Protein AF-A0A803LX15-F1 (afdb_monomer)

Mean predicted aligned error: 13.12 Å

Radius of gyration: 23.56 Å; Cα contacts (8 Å, |Δi|>4): 441; chains: 1; bounding box: 73×45×58 Å

Foldseek 3Di:
DDDPVLVVVLLVCLLVLPQVVLQVSCVVPVVPQALCVLLSSLQSVSVNNNQCQLVPVHPPHDADPPLADGSLLSCLQRPLALVSNVSNVVVPCLVQQAPFRQDDDPDRGDRSLLNLLVSCVPCQLVQCVLDDQVPAPLQLLLSCLFPSNLRSLSSSLVSLVSYPQLLVSLVVCLLLLVVSSNLSSCLRPVPSNQAADPVRDGVLRVLVVVQVPDDPDDAPNNSSSVSVNLSNLQSVQQNVVSSVSSVPPPDGDPSQVSSVSSVVSSVVSCSQPPVAFDDDDDPDADWTWGFDDDDPWTWTWTWDQDPVVRYTGTDTDTDDPPDDDDDDDDDDDDDDDPPVVVVVSSVVSCVVVVNDDD

pLDDT: mean 73.45, std 23.23, range [23.58, 98.0]

Secondary structure (DSSP, 8-state):
---HHHHHHHHHHHHHT-HHHHHHHHHH-GGG--THHHHHHHHHT-HHHHHHHHHTSS-PPPPPPTTBPPHHHHHHHH---HHHHHHHHHTTGGGGTTPPP-BSSSSTT--HHHHHHHGGGSTTSTTGGG--TTS-HHHHHHHHTSHHHHHHHHHHHHHHTT-S-HHHHHHHHHHTT-HHHHHHHHHHSHHHHHS--TTS--HHHHHHHHHHT--SS--THHHHHHHHHHHHHHHHHHHHHHHHHHHT--S---HHHHHHHHHHHHHHTT-S-GGG------TT---EEEEEEETTEEEEEEEEEETTTTEEEEEEEEE----S-------------HHHHHHHHHHHHHHHTT----

Solvent-accessible surface area (backbone atoms only — not comparable to full-atom values): 20590 Å² total; per-residue (Å²): 130,80,55,69,67,60,49,53,51,52,52,54,34,34,71,66,37,38,40,67,65,46,40,54,55,40,71,77,37,60,92,71,52,43,65,63,50,56,45,51,23,28,69,54,65,9,60,52,41,38,42,36,53,67,71,54,74,37,82,76,47,61,81,66,61,91,55,43,56,50,70,64,36,44,31,20,36,64,40,34,41,40,68,57,52,50,50,38,39,79,72,56,47,48,75,50,29,66,45,59,27,68,50,92,55,100,57,70,68,37,24,26,39,52,24,21,39,55,36,60,75,36,82,88,40,58,62,55,68,62,57,54,96,90,53,61,66,66,59,50,52,40,54,58,59,32,57,88,37,41,50,39,48,51,24,28,29,58,36,48,80,50,34,74,63,44,22,58,52,40,48,51,27,57,76,69,67,35,58,71,39,36,52,51,42,42,47,48,38,39,69,55,33,59,32,58,42,99,85,68,47,29,61,70,54,53,49,49,54,56,58,72,66,55,67,92,71,91,54,77,68,56,57,56,56,51,50,49,50,53,48,54,53,37,43,72,56,28,27,69,62,54,29,50,54,56,69,69,56,86,64,85,61,60,67,67,56,39,46,53,53,51,50,48,49,34,51,77,38,60,62,60,50,75,92,36,50,74,79,79,93,54,98,85,63,87,67,42,40,37,62,50,88,56,90,95,42,56,32,31,29,32,44,38,77,36,83,91,72,68,38,70,40,71,43,80,46,79,55,82,82,92,82,77,84,88,84,80,89,82,80,91,83,81,88,80,80,66,68,66,65,54,56,56,49,57,54,47,56,39,56,76,70,70,56,76,90,128

Organism: Chenopodium quinoa (NCBI:txid63459)

Sequence (358 aa):
MLDEEFYAELVGILKRDDKDSFVELLDENPEHVESCLMILCAKHKSKKCLTALVTGEVCEPPPPPEGCATCIHGVAYVYPDPDVINIMLMRGAIRDCNIKCKAGFPSNYGTPLFLALDSLSHPAVSHLDSWCLGDSIIKLIVLLCMWETKQRLDSARLLACHTESVNDIAWTLLQDGKLKQLAALLLVARDEAMAPTETGMTIQQHLTNEIDGLSSEVDFDNSMLMDARVLFDVFDRAGEALSSYCITMFKPIPPEKVLVDVVGLLKEADTLRPDNIIMESSSSSSHLHTFAGQNGKLVYSQLHWDPLLGRLKSREVLKFSSSVPEARSLSTVAGSSIPLRRHLAYVAFKLKRGIRYL

Structure (mmCIF, N/CA/C/O backbone):
data_AF-A0A803LX15-F1
#
_entry.id   AF-A0A803LX15-F1
#
loop_
_atom_site.group_PDB
_atom_site.id
_atom_site.type_symbol
_atom_site.label_atom_id
_atom_site.label_alt_id
_atom_site.label_comp_id
_atom_site.label_asym_id
_atom_site.label_entity_id
_atom_site.label_seq_id
_atom_site.pdbx_PDB_ins_code
_atom_site.Cartn_x
_atom_site.Cartn_y
_atom_site.Cartn_z
_atom_site.occupancy
_atom_site.B_iso_or_equiv
_atom_site.auth_seq_id
_atom_site.auth_comp_id
_atom_site.auth_asym_id
_atom_site.auth_atom_id
_atom_site.pdbx_PDB_model_num
ATOM 1 N N . MET A 1 1 ? -15.774 16.431 22.611 1.00 51.38 1 MET A N 1
ATOM 2 C CA . MET A 1 1 ? -14.467 16.357 23.303 1.00 51.38 1 MET A CA 1
ATOM 3 C C . MET A 1 1 ? -14.632 15.212 24.276 1.00 51.38 1 MET A C 1
ATOM 5 O O . MET A 1 1 ? -15.552 15.303 25.077 1.00 51.38 1 MET A O 1
ATOM 9 N N . LEU A 1 2 ? -13.898 14.114 24.092 1.00 63.59 2 LEU A N 1
ATOM 10 C CA . LEU A 1 2 ? -14.025 12.946 24.969 1.00 63.59 2 LEU A CA 1
ATOM 11 C C . LEU A 1 2 ? -13.669 13.361 26.399 1.00 63.59 2 LEU A C 1
ATOM 13 O O . LEU A 1 2 ? -12.757 14.172 26.577 1.00 63.59 2 LEU A O 1
ATOM 17 N N . ASP A 1 3 ? -14.401 12.837 27.376 1.00 80.31 3 ASP A N 1
ATOM 18 C CA . ASP A 1 3 ? -14.032 12.968 28.781 1.00 80.31 3 ASP A CA 1
ATOM 19 C C . ASP A 1 3 ? -12.609 12.412 29.000 1.00 80.31 3 ASP A C 1
ATOM 21 O O . ASP A 1 3 ? -12.217 11.425 28.368 1.00 80.31 3 ASP A O 1
ATOM 25 N N . GLU A 1 4 ? -11.794 13.085 29.820 1.00 83.81 4 GLU A N 1
ATOM 26 C CA . GLU A 1 4 ? -10.381 12.708 29.990 1.00 83.81 4 GLU A CA 1
ATOM 27 C C . GLU A 1 4 ? -10.239 11.331 30.647 1.00 83.81 4 GLU A C 1
ATOM 29 O O . GLU A 1 4 ? -9.323 10.582 30.293 1.00 83.81 4 GLU A O 1
ATOM 34 N N . GLU A 1 5 ? -11.146 10.989 31.564 1.00 86.38 5 GLU A N 1
ATOM 35 C CA . GLU A 1 5 ? -11.154 9.702 32.258 1.00 86.38 5 GLU A CA 1
ATOM 36 C C . GLU A 1 5 ? -11.521 8.574 31.288 1.00 86.38 5 GLU A C 1
ATOM 38 O O . GLU A 1 5 ? -10.731 7.639 31.112 1.00 86.38 5 GLU A O 1
ATOM 43 N N . PHE A 1 6 ? -12.617 8.740 30.538 1.00 88.25 6 PHE A N 1
ATOM 44 C CA . PHE A 1 6 ? -12.999 7.818 29.464 1.00 88.25 6 PHE A CA 1
ATOM 45 C C . PHE A 1 6 ? -11.873 7.613 28.440 1.00 88.25 6 PHE A C 1
ATOM 47 O O . PHE A 1 6 ? -11.531 6.485 28.078 1.00 88.25 6 PHE A O 1
ATOM 54 N N . TYR A 1 7 ? -11.250 8.698 27.965 1.00 88.38 7 TYR A N 1
ATOM 55 C CA . TYR A 1 7 ? -10.181 8.603 26.972 1.00 88.38 7 TYR A CA 1
ATOM 56 C C . TYR A 1 7 ? -8.955 7.854 27.512 1.00 88.38 7 TYR A C 1
ATOM 58 O O . TYR A 1 7 ? -8.342 7.065 26.785 1.00 88.38 7 TYR A O 1
ATOM 66 N N . ALA A 1 8 ? -8.581 8.077 28.774 1.00 90.56 8 ALA A N 1
ATOM 67 C CA . ALA A 1 8 ? -7.462 7.383 29.401 1.00 90.56 8 ALA A CA 1
ATOM 68 C C . ALA A 1 8 ? -7.725 5.874 29.532 1.00 90.56 8 ALA A C 1
ATOM 70 O O . ALA A 1 8 ? -6.837 5.069 29.220 1.00 90.56 8 ALA A O 1
ATOM 71 N N . GLU A 1 9 ? -8.938 5.497 29.936 1.00 93.81 9 GLU A N 1
ATOM 72 C CA . GLU A 1 9 ? -9.366 4.103 30.030 1.00 93.81 9 GLU A CA 1
ATOM 73 C C . GLU A 1 9 ? -9.387 3.426 28.656 1.00 93.81 9 GLU A C 1
ATOM 75 O O . GLU A 1 9 ? -8.719 2.403 28.461 1.00 93.81 9 GLU A O 1
ATOM 80 N N . LEU A 1 10 ? -10.037 4.058 27.674 1.00 92.50 10 LEU A N 1
ATOM 81 C CA . LEU A 1 10 ? -10.081 3.607 26.286 1.00 92.50 10 LEU A CA 1
ATOM 82 C C . LEU A 1 10 ? -8.669 3.370 25.736 1.00 92.50 10 LEU A C 1
ATOM 84 O O . LEU A 1 10 ? -8.372 2.305 25.199 1.00 92.50 10 LEU A O 1
ATOM 88 N N . VAL A 1 11 ? -7.751 4.326 25.905 1.00 92.75 11 VAL A N 1
ATOM 89 C CA . VAL A 1 11 ? -6.353 4.170 25.471 1.00 92.75 11 VAL A CA 1
ATOM 90 C C . VAL A 1 11 ? -5.668 2.999 26.184 1.00 92.75 11 VAL A C 1
ATOM 92 O O . VAL A 1 11 ? -4.844 2.307 25.578 1.00 92.75 11 VAL A O 1
ATOM 95 N N . GLY A 1 12 ? -5.981 2.762 27.459 1.00 94.50 12 GLY A N 1
ATOM 96 C CA . GLY A 1 12 ? -5.497 1.609 28.216 1.00 94.50 12 GLY A CA 1
ATOM 97 C C . GLY A 1 12 ? -5.946 0.278 27.610 1.00 94.50 12 GLY A C 1
ATOM 98 O O . GLY A 1 12 ? -5.115 -0.616 27.432 1.00 94.50 12 GLY A O 1
ATOM 99 N N . ILE A 1 13 ? -7.225 0.173 27.253 1.00 95.56 13 ILE A N 1
ATOM 100 C CA . ILE A 1 13 ? -7.828 -0.992 26.592 1.00 95.56 13 ILE A CA 1
ATOM 101 C C . ILE A 1 13 ? -7.214 -1.205 25.204 1.00 95.56 13 ILE A C 1
ATOM 103 O O . ILE A 1 13 ? -6.718 -2.293 24.904 1.00 95.56 13 ILE A O 1
ATOM 107 N N . LEU A 1 14 ? -7.138 -0.147 24.390 1.00 94.75 14 LEU A N 1
ATOM 108 C CA . LEU A 1 14 ? -6.570 -0.198 23.042 1.00 94.75 14 LEU A CA 1
ATOM 109 C C . LEU A 1 14 ? -5.107 -0.659 23.053 1.00 94.75 14 LEU A C 1
ATOM 111 O O . LEU A 1 14 ? -4.712 -1.493 22.239 1.00 94.75 14 LEU A O 1
ATOM 115 N N . LYS A 1 15 ? -4.291 -0.193 24.006 1.00 93.69 15 LYS A N 1
ATOM 116 C CA . LYS A 1 15 ? -2.896 -0.652 24.153 1.00 93.69 15 LYS A CA 1
ATOM 117 C C . LYS A 1 15 ? -2.772 -2.152 24.433 1.00 93.69 15 LYS A C 1
ATOM 119 O O . LYS A 1 15 ? -1.747 -2.733 24.086 1.00 93.69 15 LYS A O 1
ATOM 124 N N . ARG A 1 16 ? -3.770 -2.757 25.084 1.00 95.62 16 ARG A N 1
ATOM 125 C CA . ARG A 1 16 ? -3.824 -4.203 25.357 1.00 95.62 16 ARG A CA 1
ATOM 126 C C . ARG A 1 16 ? -4.508 -4.996 24.240 1.00 95.62 16 ARG A C 1
ATOM 128 O O . ARG A 1 16 ? -4.434 -6.221 24.263 1.00 95.62 16 ARG A O 1
ATOM 135 N N . ASP A 1 17 ? -5.132 -4.307 23.283 1.00 95.62 17 ASP A N 1
ATOM 136 C CA . ASP A 1 17 ? -6.021 -4.888 22.271 1.00 95.62 17 ASP A CA 1
ATOM 137 C C . ASP A 1 17 ? -7.083 -5.804 22.911 1.00 95.62 17 ASP A C 1
ATOM 139 O O . ASP A 1 17 ? -7.308 -6.942 22.490 1.00 95.62 17 ASP A O 1
ATOM 143 N N . ASP A 1 18 ? -7.668 -5.323 24.011 1.00 96.19 18 ASP A N 1
ATOM 144 C CA . ASP A 1 18 ? -8.632 -6.060 24.825 1.00 96.19 18 ASP A CA 1
ATOM 145 C C . ASP A 1 18 ? -10.052 -5.840 24.296 1.00 96.19 18 ASP A C 1
ATOM 147 O O . ASP A 1 18 ? -10.695 -4.831 24.573 1.00 96.19 18 ASP A O 1
ATOM 151 N N . LYS A 1 19 ? -10.515 -6.779 23.468 1.00 95.12 19 LYS A N 1
ATOM 152 C CA . LYS A 1 19 ? -11.803 -6.690 22.776 1.00 95.12 19 LYS A CA 1
ATOM 153 C C . LYS A 1 19 ? -12.986 -6.645 23.740 1.00 95.12 19 LYS A C 1
ATOM 155 O O . LYS A 1 19 ? -13.924 -5.899 23.4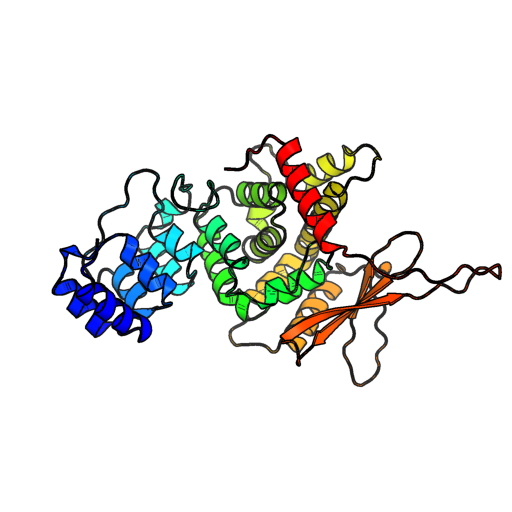95 1.00 95.12 19 LYS A O 1
ATOM 160 N N . ASP A 1 20 ? -12.959 -7.460 24.788 1.00 95.62 20 ASP A N 1
ATOM 161 C CA . ASP A 1 20 ? -14.140 -7.674 25.622 1.00 95.62 20 ASP A CA 1
ATOM 162 C C . ASP A 1 20 ? -14.394 -6.434 26.488 1.00 95.62 20 ASP A C 1
ATOM 164 O O . ASP A 1 20 ? -15.488 -5.879 26.441 1.00 95.62 20 ASP A O 1
ATOM 168 N N . SER A 1 21 ? -13.348 -5.899 27.134 1.00 95.50 21 SER A N 1
ATOM 169 C CA . SER A 1 21 ? -13.442 -4.610 27.836 1.00 95.50 21 SER A CA 1
ATOM 170 C C . SER A 1 21 ? -13.735 -3.440 26.896 1.00 95.50 21 SER A C 1
ATOM 172 O O . SER A 1 21 ? -14.365 -2.470 27.298 1.00 95.50 21 SER A O 1
ATOM 174 N N . PHE A 1 22 ? -13.270 -3.499 25.644 1.00 94.56 22 PHE A N 1
ATOM 175 C CA . PHE A 1 22 ? -13.560 -2.464 24.652 1.00 94.56 22 PHE A CA 1
ATOM 176 C C . PHE A 1 22 ? -15.046 -2.401 24.293 1.00 94.56 22 PHE A C 1
ATOM 178 O O . PHE A 1 22 ? -15.599 -1.309 24.221 1.00 94.56 22 PHE A O 1
ATOM 185 N N . VAL A 1 23 ? -15.679 -3.555 24.063 1.00 92.88 23 VAL A N 1
ATOM 186 C CA . VAL A 1 23 ? -17.118 -3.631 23.777 1.00 92.88 23 VAL A CA 1
ATOM 187 C C . VAL A 1 23 ? -17.916 -3.184 25.002 1.00 92.88 23 VAL A C 1
ATOM 189 O O . VAL A 1 23 ? -18.762 -2.310 24.868 1.00 92.88 23 VAL A O 1
ATOM 192 N N . GLU A 1 24 ? -17.580 -3.695 26.191 1.00 93.50 24 GLU A N 1
ATOM 193 C CA . GLU A 1 24 ? -18.237 -3.329 27.455 1.00 93.50 24 GLU A CA 1
ATOM 194 C C . GLU A 1 24 ? -18.197 -1.813 27.705 1.00 93.50 24 GLU A C 1
ATOM 196 O O . GLU A 1 24 ? -19.239 -1.193 27.908 1.00 93.50 24 GLU A O 1
ATOM 201 N N . LEU A 1 25 ? -17.020 -1.189 27.572 1.00 92.19 25 LEU A N 1
ATOM 202 C CA . LEU A 1 25 ? -16.859 0.253 27.771 1.00 92.19 25 LEU A CA 1
ATOM 203 C C . LEU A 1 25 ? -17.726 1.081 26.806 1.00 92.19 25 LEU A C 1
ATOM 205 O O . LEU A 1 25 ? -18.253 2.126 27.184 1.00 92.19 25 LEU A O 1
ATOM 209 N N . LEU A 1 26 ? -17.852 0.655 25.548 1.00 90.50 26 LEU A N 1
ATOM 210 C CA . LEU A 1 26 ? -18.616 1.396 24.539 1.00 90.50 26 LEU A CA 1
ATOM 211 C C . LEU A 1 26 ? -20.120 1.142 24.627 1.00 90.50 26 LEU A C 1
ATOM 213 O O . LEU A 1 26 ? -20.894 2.041 24.304 1.00 90.50 26 LEU A O 1
ATOM 217 N N . ASP A 1 27 ? -20.531 -0.037 25.090 1.00 89.19 27 ASP A N 1
ATOM 218 C CA . ASP A 1 27 ? -21.929 -0.334 25.402 1.00 89.19 27 ASP A CA 1
ATOM 219 C C . ASP A 1 27 ? -22.417 0.490 26.604 1.00 89.19 27 ASP A C 1
ATOM 221 O O . ASP A 1 27 ? -23.563 0.945 26.617 1.00 89.19 27 ASP A O 1
ATOM 225 N N . GLU A 1 28 ? -21.545 0.732 27.588 1.00 90.12 28 GLU A N 1
ATOM 226 C CA . GLU A 1 28 ? -21.825 1.613 28.728 1.00 90.12 28 GLU A CA 1
ATOM 227 C C . GLU A 1 28 ? -21.834 3.104 28.353 1.00 90.12 28 GLU A C 1
ATOM 229 O O . GLU A 1 28 ? -22.514 3.890 29.013 1.00 90.12 28 GLU A O 1
ATOM 234 N N . ASN A 1 29 ? -21.121 3.490 27.287 1.00 87.50 29 ASN A N 1
ATOM 235 C CA . ASN A 1 29 ? -20.938 4.885 26.867 1.00 87.50 29 ASN A CA 1
ATOM 236 C C . ASN A 1 29 ? -21.193 5.078 25.351 1.00 87.50 29 ASN A C 1
ATOM 238 O O . ASN A 1 29 ? -20.285 5.474 24.602 1.00 87.50 29 ASN A O 1
ATOM 242 N N . PRO A 1 30 ? -22.414 4.801 24.850 1.00 83.38 30 PRO A N 1
ATOM 243 C CA . PRO A 1 30 ? -22.718 4.803 23.415 1.00 83.38 30 PRO A CA 1
ATOM 244 C C . PRO A 1 30 ? -22.539 6.176 22.746 1.00 83.38 30 PRO A C 1
ATOM 246 O O . PRO A 1 30 ? -22.285 6.260 21.545 1.00 83.38 30 PRO A O 1
ATOM 249 N N . GLU A 1 31 ? -22.626 7.270 23.504 1.00 82.50 31 GLU A N 1
ATOM 250 C CA . GLU A 1 31 ? -22.385 8.638 23.039 1.00 82.50 31 GLU A CA 1
ATOM 251 C C . GLU A 1 31 ? -20.937 8.901 22.599 1.00 82.50 31 GLU A C 1
ATOM 253 O O . GLU A 1 31 ? -20.674 9.892 21.916 1.00 82.50 31 GLU A O 1
ATOM 258 N N . HIS A 1 32 ? -19.996 8.028 22.970 1.00 81.06 32 HIS A N 1
ATOM 259 C CA . HIS A 1 32 ? -18.583 8.139 22.611 1.00 81.06 32 HIS A CA 1
ATOM 260 C C . HIS A 1 32 ? -18.199 7.335 21.361 1.00 81.06 32 HIS A C 1
ATOM 262 O O . HIS A 1 32 ? -17.042 7.372 20.925 1.00 81.06 32 HIS A O 1
ATOM 268 N N . VAL A 1 33 ? -19.162 6.654 20.734 1.00 77.25 33 VAL A N 1
ATOM 269 C CA . VAL A 1 33 ? -18.960 5.920 19.481 1.00 77.25 33 VAL A CA 1
ATOM 270 C C . VAL A 1 33 ? -18.971 6.887 18.290 1.00 77.25 33 VAL A C 1
ATOM 272 O O . VAL A 1 33 ? -19.947 7.037 17.559 1.00 77.25 33 VAL A O 1
ATOM 275 N N . GLU A 1 34 ? -17.849 7.577 18.093 1.00 73.75 34 GLU A N 1
ATOM 276 C CA . GLU A 1 34 ? -17.642 8.517 16.986 1.00 73.75 34 GLU A CA 1
ATOM 277 C C . GLU A 1 34 ? -16.807 7.903 15.846 1.00 73.75 34 GLU A C 1
ATOM 279 O O . GLU A 1 34 ? -16.014 6.980 16.043 1.00 73.75 34 GLU A O 1
ATOM 284 N N . SER A 1 35 ? -16.883 8.488 14.642 1.00 64.19 35 SER A N 1
ATOM 285 C CA . SER A 1 35 ? -16.070 8.084 13.477 1.00 64.19 35 SER A CA 1
ATOM 286 C C . SER A 1 35 ? -14.555 8.102 13.748 1.00 64.19 35 SER A C 1
ATOM 288 O O . SER A 1 35 ? -13.784 7.369 13.126 1.00 64.19 35 SER A O 1
ATOM 290 N N . CYS A 1 36 ? -14.109 8.919 14.705 1.00 71.56 36 CYS A N 1
ATOM 291 C CA . CYS A 1 36 ? -12.714 9.028 15.131 1.00 71.56 36 CYS A CA 1
ATOM 292 C C . CYS A 1 36 ? -12.199 7.770 15.857 1.00 71.56 36 CYS A C 1
ATOM 294 O O . CYS A 1 36 ? -10.987 7.543 15.906 1.00 71.56 36 CYS A O 1
ATOM 296 N N . LEU A 1 37 ? -13.091 6.934 16.400 1.00 81.75 37 LEU A N 1
ATOM 297 C CA . LEU A 1 37 ? -12.736 5.765 17.203 1.00 81.75 37 LEU A CA 1
ATOM 298 C C . LEU A 1 37 ? -12.007 4.691 16.385 1.00 81.75 37 LEU A C 1
ATOM 300 O O . LEU A 1 37 ? -11.043 4.091 16.862 1.00 81.75 37 LEU A O 1
ATOM 304 N N . MET A 1 38 ? -12.385 4.511 15.116 1.00 80.50 38 MET A N 1
ATOM 305 C CA . MET A 1 38 ? -11.667 3.614 14.204 1.00 80.50 38 MET A CA 1
ATOM 306 C C . MET A 1 38 ? -10.229 4.078 13.958 1.00 80.50 38 MET A C 1
ATOM 308 O O . MET A 1 38 ? -9.307 3.263 13.948 1.00 80.50 38 MET A O 1
ATOM 312 N N . ILE A 1 39 ? -10.016 5.392 13.823 1.00 77.88 39 ILE A N 1
ATOM 313 C CA . ILE A 1 39 ? -8.676 5.976 13.667 1.00 77.88 39 ILE A CA 1
ATOM 314 C C . ILE A 1 39 ? -7.853 5.763 14.943 1.00 77.88 39 ILE A C 1
ATOM 316 O O . ILE A 1 39 ? -6.664 5.454 14.856 1.00 77.88 39 ILE A O 1
ATOM 320 N N . LEU A 1 40 ? -8.467 5.882 16.125 1.00 84.94 40 LEU A N 1
ATOM 321 C CA . LEU A 1 40 ? -7.804 5.593 17.400 1.00 84.94 40 LEU A CA 1
ATOM 322 C C . LEU A 1 40 ? -7.395 4.118 17.505 1.00 84.94 40 LEU A C 1
ATOM 324 O O . LEU A 1 40 ? -6.234 3.839 17.809 1.00 84.94 40 LEU A O 1
ATOM 328 N N . CYS A 1 41 ? -8.290 3.183 17.177 1.00 88.50 41 CYS A N 1
ATOM 329 C CA . CYS A 1 41 ? -7.972 1.752 17.162 1.00 88.50 41 CYS A CA 1
ATOM 330 C C . CYS A 1 41 ? -6.827 1.442 16.185 1.00 88.50 41 CYS A C 1
ATOM 332 O O . CYS A 1 41 ? -5.863 0.765 16.546 1.00 88.50 41 CYS A O 1
ATOM 334 N N . ALA A 1 42 ? -6.879 2.007 14.973 1.00 85.25 42 ALA A N 1
ATOM 335 C CA . ALA A 1 42 ? -5.818 1.888 13.976 1.00 85.25 42 ALA A CA 1
ATOM 336 C C . ALA A 1 42 ? -4.480 2.447 14.496 1.00 85.25 42 ALA A C 1
ATOM 338 O O . ALA A 1 42 ? -3.447 1.784 14.412 1.00 85.25 42 ALA A O 1
ATOM 339 N N . LYS A 1 43 ? -4.486 3.636 15.111 1.00 84.94 43 LYS A N 1
ATOM 340 C CA . LYS A 1 43 ? -3.287 4.280 15.675 1.00 84.94 43 LYS A CA 1
ATOM 341 C C . LYS A 1 43 ? -2.628 3.435 16.766 1.00 84.94 43 LYS A C 1
ATOM 343 O O . LYS A 1 43 ? -1.400 3.389 16.844 1.00 84.94 43 LYS A O 1
ATOM 348 N N . HIS A 1 44 ? -3.430 2.766 17.590 1.00 89.06 44 HIS A N 1
ATOM 349 C CA . HIS A 1 44 ? -2.953 1.860 18.634 1.00 89.06 44 HIS A CA 1
ATOM 350 C C . HIS A 1 44 ? -2.658 0.439 18.133 1.00 89.06 44 HIS A C 1
ATOM 352 O O . HIS A 1 44 ? -2.146 -0.369 18.904 1.00 89.06 44 HIS A O 1
ATOM 358 N N . LYS A 1 45 ? -2.887 0.157 16.840 1.00 88.75 45 LYS A N 1
ATOM 359 C CA . LYS A 1 45 ? -2.733 -1.169 16.218 1.00 88.75 45 LYS A CA 1
ATOM 360 C C . LYS A 1 45 ? -3.563 -2.246 16.930 1.00 88.75 45 LYS A C 1
ATOM 362 O O . LYS A 1 45 ? -3.161 -3.407 16.990 1.00 88.75 45 LYS A O 1
ATOM 367 N N . SER A 1 46 ? -4.709 -1.847 17.475 1.00 91.44 46 SER A N 1
ATOM 368 C CA . SER A 1 46 ? -5.620 -2.694 18.243 1.00 91.44 46 SER A CA 1
ATOM 369 C C . SER A 1 46 ? -6.507 -3.472 17.279 1.00 91.44 46 SER A C 1
ATOM 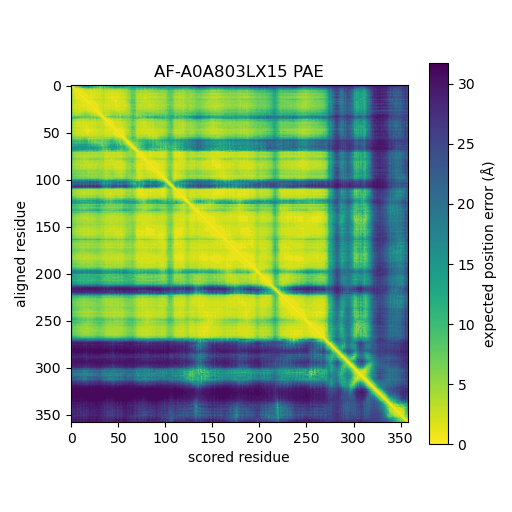371 O O . SER A 1 46 ? -7.625 -3.057 16.966 1.00 91.44 46 SER A O 1
ATOM 373 N N . LYS A 1 47 ? -5.970 -4.558 16.715 1.00 91.81 47 LYS A N 1
ATOM 374 C CA . LYS A 1 47 ? -6.634 -5.319 15.655 1.00 91.81 47 LYS A CA 1
ATOM 375 C C . LYS A 1 47 ? -7.956 -5.917 16.121 1.00 91.81 47 LYS A C 1
ATOM 377 O O . LYS A 1 47 ? -8.922 -5.860 15.363 1.00 91.81 47 LYS A O 1
ATOM 382 N N . LYS A 1 48 ? -8.028 -6.482 17.327 1.00 93.12 48 LYS A N 1
ATOM 383 C CA . LYS A 1 48 ? -9.263 -7.086 17.843 1.00 93.12 48 LYS A CA 1
ATOM 384 C C . LYS A 1 48 ? -10.329 -6.028 18.106 1.00 93.12 48 LYS A C 1
ATOM 386 O O . LYS A 1 48 ? -11.460 -6.216 17.672 1.00 93.12 48 LYS A O 1
ATOM 391 N N . CYS A 1 49 ? -9.968 -4.908 18.733 1.00 92.25 49 CYS A N 1
ATOM 392 C CA . CYS A 1 49 ? -10.903 -3.800 18.966 1.00 92.25 49 CYS A CA 1
ATOM 393 C C . CYS A 1 49 ? -11.391 -3.192 17.640 1.00 92.25 49 CYS A C 1
ATOM 395 O O . CYS A 1 49 ? -12.587 -2.990 17.442 1.00 92.25 49 CYS A O 1
ATOM 397 N N . LEU A 1 50 ? -10.479 -2.971 16.685 1.00 88.75 50 LEU A N 1
ATOM 398 C CA . LEU A 1 50 ? -10.829 -2.484 15.351 1.00 88.75 50 LEU A CA 1
ATOM 399 C C . LEU A 1 50 ? -11.739 -3.473 14.612 1.00 88.75 50 LEU A C 1
ATOM 401 O O . LEU A 1 50 ? -12.677 -3.046 13.948 1.00 88.75 50 LEU A O 1
ATOM 405 N N . THR A 1 51 ? -11.489 -4.778 14.764 1.00 89.50 51 THR A N 1
ATOM 406 C CA . THR A 1 51 ? -12.340 -5.841 14.212 1.00 89.50 51 THR A CA 1
ATOM 407 C C . THR A 1 51 ? -13.748 -5.767 14.793 1.00 89.50 51 THR A C 1
ATOM 409 O O . THR A 1 51 ? -14.692 -5.749 14.017 1.00 89.50 51 THR A O 1
ATOM 412 N N . ALA A 1 52 ? -13.890 -5.638 16.116 1.00 89.44 52 ALA A N 1
ATOM 413 C CA . ALA A 1 52 ? -15.190 -5.512 16.781 1.00 89.44 52 ALA A CA 1
ATOM 414 C C . ALA A 1 52 ? -16.001 -4.303 16.274 1.00 89.44 52 ALA A C 1
ATOM 416 O O . ALA A 1 52 ? -17.205 -4.411 16.038 1.00 89.44 52 ALA A O 1
ATOM 417 N N . LEU A 1 53 ? -15.336 -3.164 16.028 1.00 86.44 53 LEU A N 1
ATOM 418 C CA . LEU A 1 53 ? -15.987 -1.999 15.418 1.00 86.44 53 LEU A CA 1
ATOM 419 C C . LEU A 1 53 ? -16.482 -2.291 14.003 1.00 86.44 53 LEU A C 1
ATOM 421 O O . LEU A 1 53 ? -17.608 -1.941 13.661 1.00 86.44 53 LEU A O 1
ATOM 425 N N . VAL A 1 54 ? -15.648 -2.903 13.157 1.00 84.12 54 VAL A N 1
ATOM 426 C CA . VAL A 1 54 ? -16.042 -3.157 11.764 1.00 84.12 54 VAL A CA 1
ATOM 427 C C . VAL A 1 54 ? -17.056 -4.295 11.652 1.00 84.12 54 VAL A C 1
ATOM 429 O O . VAL A 1 54 ? -17.834 -4.292 10.709 1.00 84.12 54 VAL A O 1
ATOM 432 N N . THR A 1 55 ? -17.099 -5.253 12.584 1.00 85.31 55 THR A N 1
ATOM 433 C CA . THR A 1 55 ? -18.088 -6.347 12.591 1.00 85.31 55 THR A CA 1
ATOM 434 C C . THR A 1 55 ? -19.456 -5.922 13.126 1.00 85.31 55 THR A C 1
ATOM 436 O O . THR A 1 55 ? -20.431 -6.647 12.899 1.00 85.31 55 THR A O 1
ATOM 439 N N . GLY A 1 56 ? -19.554 -4.743 13.749 1.00 80.06 56 GLY A N 1
ATOM 440 C CA . GLY A 1 56 ? -20.773 -4.259 14.395 1.00 80.06 56 GLY A CA 1
ATOM 441 C C . GLY A 1 56 ? -21.053 -4.951 15.731 1.00 80.06 56 GLY A C 1
ATOM 442 O O . GLY A 1 56 ? -22.209 -5.065 16.120 1.00 80.06 56 GLY A O 1
ATOM 443 N N . GLU A 1 57 ? -20.011 -5.453 16.410 1.00 83.94 57 GLU A N 1
ATOM 444 C CA . GLU A 1 57 ? -20.107 -5.905 17.811 1.00 83.94 57 GLU A CA 1
ATOM 445 C C . GLU A 1 57 ? -20.311 -4.727 18.777 1.00 83.94 57 GLU A C 1
ATOM 447 O O . GLU A 1 57 ? -20.686 -4.939 19.921 1.00 83.94 57 GLU A O 1
ATOM 452 N N . VAL A 1 58 ? -20.091 -3.502 18.298 1.00 80.75 58 VAL A N 1
ATOM 453 C CA . VAL A 1 58 ? -20.397 -2.236 18.969 1.00 80.75 58 VAL A CA 1
ATOM 454 C C . VAL A 1 58 ? -21.380 -1.456 18.090 1.00 80.75 58 VAL A C 1
ATOM 456 O O . VAL A 1 58 ? -21.431 -1.694 16.879 1.00 80.75 58 VAL A O 1
ATOM 459 N N . CYS A 1 59 ? -22.136 -0.513 18.666 1.00 71.31 59 CYS A N 1
ATOM 460 C CA . CYS A 1 59 ? -22.975 0.422 17.906 1.00 71.31 59 CYS A CA 1
ATOM 461 C C . CYS A 1 59 ? -22.243 0.977 16.669 1.00 71.31 59 CYS A C 1
ATOM 463 O O . CYS A 1 59 ? -21.067 1.337 16.736 1.00 71.31 59 CYS A O 1
ATOM 465 N N . GLU A 1 60 ? -22.929 1.046 15.524 1.00 65.81 60 GLU A N 1
ATOM 466 C CA . GLU A 1 60 ? -22.315 1.602 14.318 1.00 65.81 60 GLU A CA 1
ATOM 467 C C . GLU A 1 60 ? -22.024 3.097 14.523 1.00 65.81 60 GLU A C 1
ATOM 469 O O . GLU A 1 60 ? -22.923 3.844 14.927 1.00 65.81 60 GLU A O 1
ATOM 474 N N . PRO A 1 61 ? -20.792 3.561 14.239 1.00 67.38 61 PRO A N 1
ATOM 475 C CA . PRO A 1 61 ? -20.494 4.980 14.299 1.00 67.38 61 PRO A CA 1
ATOM 476 C C . PRO A 1 61 ? -21.346 5.728 13.264 1.00 67.38 61 PRO A C 1
ATOM 478 O O . PRO A 1 61 ? -21.597 5.204 12.172 1.00 67.38 61 PRO A O 1
ATOM 481 N N . PRO A 1 62 ? -21.772 6.968 13.563 1.00 67.19 62 PRO A N 1
ATOM 482 C CA . PRO A 1 62 ? -22.535 7.764 12.616 1.00 67.19 62 PRO A CA 1
ATOM 483 C C . PRO A 1 62 ? -21.735 7.959 11.317 1.00 67.19 62 PRO A C 1
ATOM 485 O O . PRO A 1 62 ? -20.501 8.067 11.359 1.00 67.19 62 PRO A O 1
ATOM 488 N N . PRO A 1 63 ? -22.411 8.025 10.154 1.00 65.44 63 PRO A N 1
ATOM 489 C CA . PRO A 1 63 ? -21.729 8.243 8.889 1.00 65.44 63 PRO A CA 1
ATOM 490 C C . PRO A 1 63 ? -20.972 9.579 8.922 1.00 65.44 63 PRO A C 1
ATOM 492 O O . PRO A 1 63 ? -21.464 10.559 9.494 1.00 65.44 63 PRO A O 1
ATOM 495 N N . PRO A 1 64 ? -19.776 9.647 8.314 1.00 65.00 64 PRO A N 1
ATOM 496 C CA . PRO A 1 64 ? -19.000 10.876 8.279 1.00 65.00 64 PRO A CA 1
ATOM 497 C C . PRO A 1 64 ? -19.737 11.961 7.473 1.00 65.00 64 PRO A C 1
ATOM 499 O O . PRO A 1 64 ? -20.497 11.638 6.554 1.00 65.00 64 PRO A O 1
ATOM 502 N N . PRO A 1 65 ? -19.488 13.253 7.760 1.00 61.50 65 PRO A N 1
ATOM 503 C CA . PRO A 1 65 ? -19.989 14.344 6.932 1.00 61.50 65 PRO A CA 1
ATOM 504 C C . PRO A 1 65 ? -19.553 14.200 5.468 1.00 61.50 65 PRO A C 1
ATOM 506 O O . PRO A 1 65 ? -18.482 13.667 5.166 1.00 61.50 65 PRO A O 1
ATOM 509 N N . GLU A 1 66 ? -20.366 14.719 4.548 1.00 58.16 66 GLU A N 1
ATOM 510 C CA . GLU A 1 66 ? -20.078 14.659 3.115 1.00 58.16 66 GLU A CA 1
ATOM 511 C C . GLU A 1 66 ? -18.717 15.306 2.786 1.00 58.16 66 GLU A C 1
ATOM 513 O O . GLU A 1 66 ? -18.431 16.440 3.169 1.00 58.16 66 GLU A O 1
ATOM 518 N N . GLY A 1 67 ? -17.856 14.570 2.075 1.00 55.75 67 GLY A N 1
ATOM 519 C CA . GLY A 1 67 ? -16.509 15.016 1.694 1.00 55.75 67 GLY A CA 1
ATOM 520 C C . GLY A 1 67 ? -15.401 14.740 2.721 1.00 55.75 67 GLY A C 1
ATOM 521 O O . GLY A 1 67 ? -14.224 14.915 2.384 1.00 55.75 67 GLY A O 1
ATOM 522 N N . CYS A 1 68 ? -15.743 14.273 3.926 1.00 59.34 68 CYS A N 1
ATOM 523 C CA . CYS A 1 68 ? -14.779 13.767 4.899 1.00 59.34 68 CYS A CA 1
ATOM 524 C C . CYS A 1 68 ? -14.330 12.341 4.558 1.00 59.34 68 CYS A C 1
ATOM 526 O O . CYS A 1 68 ? -15.012 11.587 3.865 1.00 59.34 68 CYS A O 1
ATOM 528 N N . ALA A 1 69 ? -13.160 11.970 5.071 1.00 60.66 69 ALA A N 1
ATOM 529 C CA . ALA A 1 69 ? -12.640 10.619 4.960 1.00 60.66 69 ALA A CA 1
ATOM 530 C C . ALA A 1 69 ? -13.624 9.602 5.546 1.00 60.66 69 ALA A C 1
ATOM 532 O O . ALA A 1 69 ? -14.012 9.715 6.710 1.00 60.66 69 ALA A O 1
ATOM 533 N N . THR A 1 70 ? -13.987 8.586 4.762 1.00 74.88 70 THR A N 1
ATOM 534 C CA . THR A 1 70 ? -14.710 7.435 5.310 1.00 74.88 70 THR A CA 1
ATOM 535 C C . THR A 1 70 ? -13.778 6.588 6.168 1.00 74.88 70 THR A C 1
ATOM 537 O O . THR A 1 70 ? -12.551 6.706 6.097 1.00 74.88 70 THR A O 1
ATOM 540 N N . CYS A 1 71 ? -14.343 5.704 6.983 1.00 80.38 71 CYS A N 1
ATOM 541 C CA . CYS A 1 71 ? -13.562 4.860 7.877 1.00 80.38 71 CYS A CA 1
ATOM 542 C C . CYS A 1 71 ? -12.455 4.073 7.153 1.00 80.38 71 CYS A C 1
ATOM 544 O O . CYS A 1 71 ? -11.341 3.966 7.668 1.00 80.38 71 CYS A O 1
ATOM 546 N N . ILE A 1 72 ? -12.723 3.581 5.934 1.00 87.12 72 ILE A N 1
ATOM 547 C CA . ILE A 1 72 ? -11.736 2.816 5.157 1.00 87.12 72 ILE A CA 1
ATOM 548 C C . ILE A 1 72 ? -10.535 3.674 4.728 1.00 87.12 72 ILE A C 1
ATOM 550 O O . ILE A 1 72 ? -9.421 3.162 4.675 1.00 87.12 72 ILE A O 1
ATOM 554 N N . HIS A 1 73 ? -10.708 4.986 4.521 1.00 87.81 73 HIS A N 1
ATOM 555 C CA . HIS A 1 73 ? -9.597 5.906 4.247 1.00 87.81 73 HIS A CA 1
ATOM 556 C C . HIS A 1 73 ? -8.658 6.019 5.452 1.00 87.81 73 HIS A C 1
ATOM 558 O O . HIS A 1 73 ? -7.437 5.936 5.312 1.00 87.81 73 HIS A O 1
ATOM 564 N N . GLY A 1 74 ? -9.236 6.192 6.647 1.00 83.19 74 GLY A N 1
ATOM 565 C CA . GLY A 1 74 ? -8.481 6.296 7.893 1.00 83.19 74 GLY A CA 1
ATOM 566 C C . GLY A 1 74 ? -7.693 5.023 8.194 1.00 83.19 74 GLY A C 1
ATOM 567 O O . GLY A 1 74 ? -6.499 5.096 8.484 1.00 83.19 74 GLY A O 1
ATOM 568 N N . VAL A 1 75 ? -8.336 3.859 8.058 1.00 87.94 75 VAL A N 1
ATOM 569 C CA . VAL A 1 75 ? -7.679 2.557 8.245 1.00 87.94 75 VAL A CA 1
ATOM 570 C C . VAL A 1 75 ? -6.570 2.354 7.213 1.00 87.94 75 VAL A C 1
ATOM 572 O O . VAL A 1 75 ? -5.444 2.053 7.605 1.00 87.94 75 VAL A O 1
ATOM 575 N N . ALA A 1 76 ? -6.840 2.603 5.926 1.00 90.94 76 ALA A N 1
ATOM 576 C CA . ALA A 1 76 ? -5.852 2.465 4.857 1.00 90.94 76 ALA A CA 1
ATOM 577 C C . ALA A 1 76 ? -4.592 3.313 5.098 1.00 90.94 76 ALA A C 1
ATOM 579 O O . ALA A 1 76 ? -3.481 2.852 4.853 1.00 90.94 76 ALA A O 1
ATOM 580 N N . TYR A 1 77 ? -4.739 4.532 5.619 1.00 87.12 77 TYR A N 1
ATOM 581 C CA . TYR A 1 77 ? -3.595 5.398 5.899 1.00 87.12 77 TYR A CA 1
ATOM 582 C C . TYR A 1 77 ? -2.839 5.019 7.183 1.00 87.12 77 TYR A C 1
ATOM 584 O O . TYR A 1 77 ? -1.609 4.946 7.190 1.00 87.12 77 TYR A O 1
ATOM 592 N N . VAL A 1 78 ? -3.557 4.818 8.293 1.00 84.56 78 VAL A N 1
ATOM 593 C CA . VAL A 1 78 ? -2.949 4.733 9.634 1.00 84.56 78 VAL A CA 1
ATOM 594 C C . VAL A 1 78 ? -2.450 3.324 9.948 1.00 84.56 78 VAL A C 1
ATOM 596 O O . VAL A 1 78 ? -1.350 3.153 10.479 1.00 84.56 78 VAL A O 1
ATOM 599 N N . TYR A 1 79 ? -3.255 2.312 9.631 1.00 86.12 79 TYR A N 1
ATOM 600 C CA . TYR A 1 79 ? -2.957 0.913 9.917 1.00 86.12 79 TYR A CA 1
ATOM 601 C C . TYR A 1 79 ? -3.616 0.012 8.867 1.00 86.12 79 TYR A C 1
ATOM 603 O O . TYR A 1 79 ? -4.626 -0.632 9.156 1.00 86.12 79 TYR A O 1
ATOM 611 N N . PRO A 1 80 ? -3.070 -0.015 7.637 1.00 88.88 80 PRO A N 1
ATOM 612 C CA . PRO A 1 80 ? -3.567 -0.882 6.577 1.00 88.88 80 PRO A CA 1
ATOM 613 C C . PRO A 1 80 ? -3.270 -2.341 6.932 1.00 88.88 80 PRO A C 1
ATOM 615 O O . PRO A 1 80 ? -2.199 -2.870 6.626 1.00 88.88 80 PRO A O 1
ATOM 618 N N . ASP A 1 81 ? -4.213 -2.962 7.636 1.00 92.25 81 ASP A N 1
ATOM 619 C CA . ASP A 1 81 ? -4.250 -4.390 7.913 1.00 92.25 81 ASP A CA 1
ATOM 620 C C . ASP A 1 81 ? -5.171 -5.083 6.899 1.00 92.25 81 ASP A C 1
ATOM 622 O O . ASP A 1 81 ? -6.334 -4.682 6.769 1.00 92.25 81 ASP A O 1
ATOM 626 N N . PRO A 1 82 ? -4.688 -6.118 6.190 1.00 94.75 82 PRO A N 1
ATOM 627 C CA . PRO A 1 82 ? -5.444 -6.723 5.102 1.00 94.75 82 PRO A CA 1
ATOM 628 C C . PRO A 1 82 ? -6.712 -7.425 5.596 1.00 94.75 82 PRO A C 1
ATOM 630 O O . PRO A 1 82 ? -7.722 -7.388 4.898 1.00 94.75 82 PRO A O 1
ATOM 633 N N . ASP A 1 83 ? -6.712 -8.001 6.804 1.00 93.50 83 ASP A N 1
A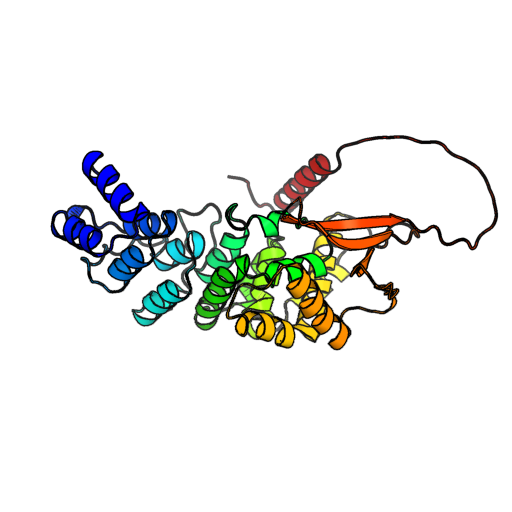TOM 634 C CA . ASP A 1 83 ? -7.898 -8.682 7.335 1.00 93.50 83 ASP A CA 1
ATOM 635 C C . ASP A 1 83 ? -8.985 -7.668 7.698 1.00 93.50 83 ASP A C 1
ATOM 637 O O . ASP A 1 83 ? -10.150 -7.853 7.349 1.00 93.50 83 ASP A O 1
ATOM 641 N N . VAL A 1 84 ? -8.603 -6.561 8.346 1.00 91.81 84 VAL A N 1
ATOM 642 C CA . VAL A 1 84 ? -9.540 -5.477 8.674 1.00 91.81 84 VAL A CA 1
ATOM 643 C C . VAL A 1 84 ? -10.116 -4.861 7.401 1.00 91.81 84 VAL A C 1
ATOM 645 O O . VAL A 1 84 ? -11.333 -4.723 7.292 1.00 91.81 84 VAL A O 1
ATOM 648 N N . ILE A 1 85 ? -9.269 -4.530 6.421 1.00 93.94 85 ILE A N 1
ATOM 649 C CA . ILE A 1 85 ? -9.718 -3.977 5.136 1.00 93.94 85 ILE A CA 1
ATOM 650 C C . ILE A 1 85 ? -10.669 -4.949 4.441 1.00 93.94 85 ILE A C 1
ATOM 652 O O . ILE A 1 85 ? -11.735 -4.531 3.997 1.00 93.94 85 ILE A O 1
ATOM 656 N N . ASN A 1 86 ? -10.341 -6.241 4.401 1.00 94.56 86 ASN A N 1
ATOM 657 C CA . ASN A 1 86 ? -11.209 -7.251 3.806 1.00 94.56 86 ASN A CA 1
ATOM 658 C C . ASN A 1 86 ? -12.587 -7.298 4.490 1.00 94.56 86 ASN A C 1
ATOM 660 O O . ASN A 1 86 ? -13.609 -7.310 3.809 1.00 94.56 86 ASN A O 1
ATOM 664 N N . ILE A 1 87 ? -12.643 -7.248 5.826 1.00 91.00 87 ILE A N 1
ATOM 665 C CA . ILE A 1 87 ? -13.918 -7.200 6.560 1.00 91.00 87 ILE A CA 1
ATOM 666 C C . ILE A 1 87 ? -14.715 -5.940 6.196 1.00 91.00 87 ILE A C 1
ATOM 668 O O . ILE A 1 87 ? -15.911 -6.037 5.924 1.00 91.00 87 ILE A O 1
ATOM 672 N N . MET A 1 88 ? -14.071 -4.770 6.138 1.00 90.38 88 MET A N 1
ATOM 673 C CA . MET A 1 88 ? -14.736 -3.519 5.751 1.00 90.38 88 MET A CA 1
ATOM 674 C C . MET A 1 88 ? -15.312 -3.599 4.332 1.00 90.38 88 MET A C 1
ATOM 676 O O . MET A 1 88 ? -16.466 -3.224 4.111 1.00 90.38 88 MET A O 1
ATOM 680 N N . LEU A 1 89 ? -14.537 -4.124 3.377 1.00 91.56 89 LEU A N 1
ATOM 681 C CA . LEU A 1 89 ? -14.969 -4.322 1.991 1.00 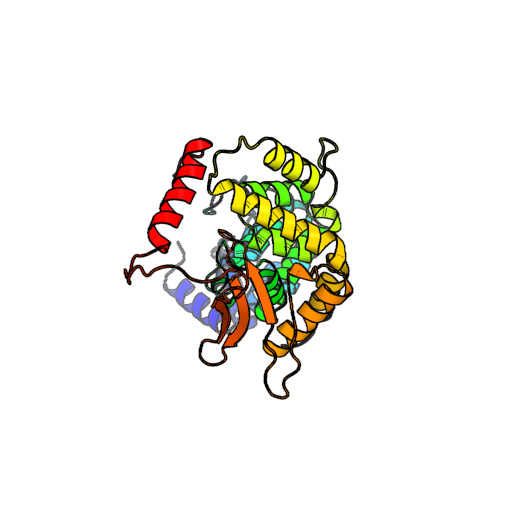91.56 89 LEU A CA 1
ATOM 682 C C . LEU A 1 89 ? -16.192 -5.244 1.920 1.00 91.56 89 LEU A C 1
ATOM 684 O O . LEU A 1 89 ? -17.208 -4.872 1.328 1.00 91.56 89 LEU A O 1
ATOM 688 N N . MET A 1 90 ? -16.140 -6.391 2.604 1.00 88.94 90 MET A N 1
ATOM 689 C CA . MET A 1 90 ? -17.245 -7.356 2.673 1.00 88.94 90 MET A CA 1
ATOM 690 C C . MET A 1 90 ? -18.524 -6.778 3.293 1.00 88.94 90 MET A C 1
ATOM 692 O O . MET A 1 90 ? -19.616 -7.277 3.025 1.00 88.94 90 MET A O 1
ATOM 696 N N . ARG A 1 91 ? -18.410 -5.711 4.089 1.00 85.81 91 ARG A N 1
ATOM 697 C CA . ARG A 1 91 ? -19.540 -5.008 4.713 1.00 85.81 91 ARG A CA 1
ATOM 698 C C . ARG A 1 91 ? -20.004 -3.763 3.959 1.00 85.81 91 ARG A C 1
ATOM 700 O O . ARG A 1 91 ? -20.819 -3.006 4.471 1.00 85.81 91 ARG A O 1
ATOM 707 N N . GLY A 1 92 ? -19.537 -3.570 2.727 1.00 85.94 92 GLY A N 1
ATOM 708 C CA . GLY A 1 92 ? -20.054 -2.541 1.824 1.00 85.94 92 GLY A CA 1
ATOM 709 C C . GLY A 1 92 ? -19.135 -1.341 1.609 1.00 85.94 92 GLY A C 1
ATOM 710 O O . GLY A 1 92 ? -19.466 -0.496 0.776 1.00 85.94 92 GLY A O 1
ATOM 711 N N . ALA A 1 93 ? -17.958 -1.297 2.248 1.00 87.81 93 ALA A N 1
ATOM 712 C CA . ALA A 1 93 ? -16.980 -0.224 2.033 1.00 87.81 93 ALA A CA 1
ATOM 713 C C . ALA A 1 93 ? -16.395 -0.200 0.607 1.00 87.81 93 ALA A C 1
ATOM 715 O O . ALA A 1 93 ? -15.719 0.757 0.243 1.00 87.81 93 ALA A O 1
ATOM 716 N N . ILE A 1 94 ? -16.692 -1.204 -0.231 1.00 89.94 94 ILE A N 1
ATOM 717 C CA . ILE A 1 94 ? -16.369 -1.210 -1.670 1.00 89.94 94 ILE A CA 1
ATOM 718 C C . ILE A 1 94 ? -16.860 0.075 -2.357 1.00 89.94 94 ILE A C 1
ATOM 720 O O . ILE A 1 94 ? -16.169 0.618 -3.213 1.00 89.94 94 ILE A O 1
ATOM 724 N N . ARG A 1 95 ? -18.027 0.606 -1.959 1.00 87.44 95 ARG A N 1
ATOM 725 C CA . ARG A 1 95 ? -18.583 1.851 -2.528 1.00 87.44 95 ARG A CA 1
ATOM 726 C C . ARG A 1 95 ? -17.716 3.079 -2.244 1.00 87.44 95 ARG A C 1
ATOM 728 O O . ARG A 1 95 ? -17.782 4.054 -2.986 1.00 87.44 95 ARG A O 1
ATOM 735 N N . ASP A 1 96 ? -16.886 3.006 -1.209 1.00 87.81 96 ASP A N 1
ATOM 736 C CA . ASP A 1 96 ? -16.023 4.098 -0.777 1.00 87.81 96 ASP A CA 1
ATOM 737 C C . ASP A 1 96 ? -14.619 4.022 -1.393 1.00 87.81 96 ASP A C 1
ATOM 739 O O . ASP A 1 96 ? -13.863 4.989 -1.301 1.00 87.81 96 ASP A O 1
ATOM 743 N N . CYS A 1 97 ? -14.257 2.912 -2.051 1.00 90.19 97 CYS A N 1
ATOM 744 C CA . CYS A 1 97 ? -12.930 2.700 -2.646 1.00 90.19 97 CYS A CA 1
ATOM 745 C C . CYS A 1 97 ? -12.584 3.685 -3.771 1.00 90.19 97 CYS A C 1
ATOM 747 O O . CYS A 1 97 ? -11.403 3.895 -4.051 1.00 90.19 97 CYS A O 1
ATOM 749 N N . ASN A 1 98 ? -13.597 4.306 -4.379 1.00 89.19 98 ASN A N 1
ATOM 750 C CA . ASN A 1 98 ? -13.450 5.284 -5.462 1.00 89.19 98 ASN A CA 1
ATOM 751 C C . ASN A 1 98 ? -13.719 6.724 -5.015 1.00 89.19 98 ASN A C 1
ATOM 753 O O . ASN A 1 98 ? -13.544 7.667 -5.789 1.00 89.19 98 ASN A O 1
ATOM 757 N N . ILE A 1 99 ? -14.123 6.920 -3.758 1.00 86.75 99 ILE A N 1
ATOM 758 C CA . ILE A 1 99 ? -14.347 8.254 -3.213 1.00 86.75 99 ILE A CA 1
ATOM 759 C C . ILE A 1 99 ? -12.981 8.881 -2.937 1.00 86.75 99 ILE A C 1
ATOM 761 O O . ILE A 1 99 ? -12.131 8.296 -2.276 1.00 86.75 99 ILE A O 1
ATOM 765 N N . LYS A 1 100 ? -12.758 10.089 -3.457 1.00 83.94 100 LYS A N 1
ATOM 766 C CA . LYS A 1 100 ? -11.573 10.888 -3.132 1.00 83.94 100 LYS A CA 1
ATOM 767 C C . LYS A 1 100 ? -11.889 11.750 -1.918 1.00 83.94 100 LYS A C 1
ATOM 769 O O . LYS A 1 100 ? -12.792 12.588 -1.975 1.00 83.94 100 LYS A O 1
ATOM 774 N N . CYS A 1 101 ? -11.131 11.579 -0.841 1.00 73.69 101 CYS A N 1
ATOM 775 C CA . CYS A 1 101 ? -11.256 12.445 0.325 1.00 73.69 101 CYS A CA 1
ATOM 776 C C . CYS A 1 101 ? -10.823 13.887 -0.015 1.00 73.69 101 CYS A C 1
ATOM 778 O O . CYS A 1 101 ? -9.753 14.102 -0.596 1.00 73.69 101 CYS A O 1
ATOM 780 N N . LYS A 1 102 ? -11.663 14.876 0.334 1.00 63.91 102 LYS A N 1
ATOM 781 C CA . LYS A 1 102 ? -11.439 16.308 0.047 1.00 63.91 102 LYS A CA 1
ATOM 782 C C . LYS A 1 102 ? -10.946 17.107 1.261 1.00 63.91 102 LYS A C 1
ATOM 784 O O . LYS A 1 102 ? -10.521 18.243 1.084 1.00 63.91 102 LYS A O 1
ATOM 789 N N . ALA A 1 103 ? -11.023 16.551 2.474 1.00 53.84 103 ALA A N 1
ATOM 790 C CA . ALA A 1 103 ? -10.683 17.250 3.713 1.00 53.84 103 ALA A CA 1
ATOM 791 C C . ALA A 1 103 ? -10.108 16.304 4.784 1.00 53.84 103 ALA A C 1
ATOM 793 O O . ALA A 1 103 ? -10.614 15.203 4.982 1.00 53.84 103 ALA A O 1
ATOM 794 N N . GLY A 1 104 ? -9.090 16.762 5.526 1.00 52.53 104 GLY A N 1
ATOM 795 C CA . GLY A 1 104 ? -8.591 16.088 6.737 1.00 52.53 104 GLY A CA 1
ATOM 796 C C . GLY A 1 104 ? -7.306 15.263 6.591 1.00 52.53 104 GLY A C 1
ATOM 797 O O . GLY A 1 104 ? -6.829 14.738 7.593 1.00 52.53 104 GLY A O 1
ATOM 798 N N . PHE A 1 105 ? -6.704 15.191 5.398 1.00 52.59 105 PHE A N 1
ATOM 799 C CA . PHE A 1 105 ? -5.382 14.584 5.189 1.00 52.59 105 PHE A CA 1
ATOM 800 C C . PHE A 1 105 ? -4.388 15.581 4.568 1.00 52.59 105 PHE A C 1
ATOM 802 O O . PHE A 1 105 ? -4.807 16.446 3.800 1.00 52.59 105 PHE A O 1
ATOM 809 N N . PRO A 1 106 ? -3.074 15.477 4.869 1.00 48.00 106 PRO A N 1
ATOM 810 C CA . PRO A 1 106 ? -2.052 16.410 4.369 1.00 48.00 106 PRO A CA 1
ATOM 811 C C . PRO A 1 106 ? -1.927 16.438 2.840 1.00 48.00 106 PRO A C 1
ATOM 813 O O . PRO A 1 106 ? -1.405 17.394 2.274 1.00 48.00 106 PRO A O 1
ATOM 816 N N . SER A 1 107 ? -2.404 15.390 2.168 1.00 50.38 107 SER A N 1
ATOM 817 C CA . SER A 1 107 ? -2.650 15.389 0.735 1.00 50.38 107 SER A CA 1
ATOM 818 C C . SER A 1 107 ? -4.160 15.358 0.509 1.00 50.38 107 SER A C 1
ATOM 820 O O . SER A 1 107 ? -4.835 14.366 0.780 1.00 50.38 107 SER A O 1
ATOM 822 N N . ASN A 1 108 ? -4.709 16.453 -0.018 1.00 49.84 108 ASN A N 1
ATOM 823 C CA . ASN A 1 108 ? -5.902 16.339 -0.852 1.00 49.84 108 ASN A CA 1
ATOM 824 C C . ASN A 1 108 ? -5.612 15.226 -1.886 1.00 49.84 108 ASN A C 1
ATOM 826 O O . ASN A 1 108 ? -4.467 15.140 -2.323 1.00 49.84 108 ASN A O 1
ATOM 830 N N . TYR A 1 109 ? -6.595 14.404 -2.271 1.00 57.56 109 TYR A N 1
ATOM 831 C CA . TYR A 1 109 ? -6.541 13.448 -3.408 1.00 57.56 109 TYR A CA 1
ATOM 832 C C . TYR A 1 109 ? -6.355 11.941 -3.145 1.00 57.56 109 TYR A C 1
ATOM 834 O O . TYR A 1 109 ? -6.223 11.191 -4.110 1.00 57.56 109 TYR A O 1
ATOM 842 N N . GLY A 1 110 ? -6.445 11.437 -1.915 1.00 77.19 110 GLY A N 1
ATOM 843 C CA . GLY A 1 110 ? -6.344 9.988 -1.706 1.00 77.19 110 GLY A CA 1
ATOM 844 C C . GLY A 1 110 ? -7.674 9.236 -1.810 1.00 77.19 110 GLY A C 1
ATOM 845 O O . GLY A 1 110 ? -8.539 9.443 -0.961 1.00 77.19 110 GLY A O 1
ATOM 846 N N . THR A 1 111 ? -7.821 8.322 -2.776 1.00 90.69 111 THR A N 1
ATOM 847 C CA . THR A 1 111 ? -8.677 7.132 -2.585 1.00 90.69 111 THR A CA 1
ATOM 848 C C . THR A 1 111 ? -8.066 6.248 -1.487 1.00 90.69 111 THR A C 1
ATOM 850 O O . THR A 1 111 ? -6.879 6.409 -1.171 1.00 90.69 111 THR A O 1
ATOM 853 N N . PRO A 1 112 ? -8.793 5.274 -0.909 1.00 93.19 112 PRO A N 1
ATOM 854 C CA . PRO A 1 112 ? -8.208 4.343 0.053 1.00 93.19 112 PRO A CA 1
ATOM 855 C C . PRO A 1 112 ? -6.940 3.649 -0.468 1.00 93.19 112 PRO A C 1
ATOM 857 O O . PRO A 1 112 ? -5.966 3.542 0.274 1.00 93.19 112 PRO A O 1
ATOM 860 N N . LEU A 1 113 ? -6.894 3.260 -1.751 1.00 95.56 113 LEU A N 1
ATOM 861 C CA . LEU A 1 113 ? -5.691 2.687 -2.369 1.00 95.56 113 LEU A CA 1
ATOM 862 C C . LEU A 1 113 ? -4.499 3.653 -2.319 1.00 95.56 113 LEU A C 1
ATOM 864 O O . LEU A 1 113 ? -3.414 3.276 -1.875 1.00 95.56 113 LEU A O 1
ATOM 868 N N . PHE A 1 114 ? -4.694 4.906 -2.737 1.00 93.25 114 PHE A N 1
ATOM 869 C CA . PHE A 1 114 ? -3.634 5.915 -2.690 1.00 93.25 114 PHE A CA 1
ATOM 870 C C . PHE A 1 114 ? -3.127 6.123 -1.257 1.00 93.25 114 PHE A C 1
ATOM 872 O O . PHE A 1 114 ? -1.921 6.191 -1.036 1.00 93.25 114 PHE A O 1
ATOM 879 N N . LEU A 1 115 ? -4.032 6.178 -0.275 1.00 90.88 115 LEU A N 1
ATOM 880 C CA . LEU A 1 115 ? -3.675 6.342 1.136 1.00 90.88 115 LEU A CA 1
ATOM 881 C C . LEU A 1 115 ? -2.915 5.133 1.699 1.00 90.88 115 LEU A C 1
ATOM 883 O O . LEU A 1 115 ? -1.952 5.318 2.446 1.00 90.88 115 LEU A O 1
ATOM 887 N N . ALA A 1 116 ? -3.289 3.913 1.306 1.00 93.56 116 ALA A N 1
ATOM 888 C CA . ALA A 1 116 ? -2.550 2.703 1.662 1.00 93.56 116 ALA A CA 1
ATOM 889 C C . ALA A 1 116 ? -1.117 2.732 1.121 1.00 93.56 116 ALA A C 1
ATOM 891 O O . ALA A 1 116 ? -0.179 2.385 1.842 1.00 93.56 116 ALA A O 1
ATOM 892 N N . LEU A 1 117 ? -0.922 3.208 -0.111 1.00 94.25 117 LEU A N 1
ATOM 893 C CA . LEU A 1 117 ? 0.410 3.405 -0.683 1.00 94.25 117 LEU A CA 1
ATOM 894 C C . LEU A 1 117 ? 1.169 4.524 0.041 1.00 94.25 117 LEU A C 1
ATOM 896 O O . LEU A 1 117 ? 2.345 4.365 0.363 1.00 94.25 117 LEU A O 1
ATOM 900 N N . ASP A 1 118 ? 0.513 5.644 0.350 1.00 90.00 118 ASP A N 1
ATOM 901 C CA . ASP A 1 118 ? 1.145 6.772 1.041 1.00 90.00 118 ASP A CA 1
ATOM 902 C C . ASP A 1 118 ? 1.607 6.405 2.461 1.00 90.00 118 ASP A C 1
ATOM 904 O O . ASP A 1 118 ? 2.630 6.906 2.930 1.00 90.00 118 ASP A O 1
ATOM 908 N N . SER A 1 119 ? 0.945 5.431 3.099 1.00 88.88 119 SER A N 1
ATOM 909 C CA . SER A 1 119 ? 1.354 4.863 4.391 1.00 88.88 119 SER A CA 1
ATOM 910 C C . SER A 1 119 ? 2.760 4.234 4.384 1.00 88.88 119 SER A C 1
ATOM 912 O O . SER A 1 119 ? 3.344 4.026 5.452 1.00 88.88 119 SER A O 1
ATOM 914 N N . LEU A 1 120 ? 3.334 3.939 3.208 1.00 89.12 120 LEU A N 1
ATOM 915 C CA . LEU A 1 120 ? 4.720 3.472 3.060 1.00 89.12 120 LEU A CA 1
ATOM 916 C C . LEU A 1 120 ? 5.750 4.562 3.388 1.00 89.12 120 LEU A C 1
ATOM 918 O O . LEU A 1 120 ? 6.898 4.237 3.671 1.00 89.12 120 LEU A O 1
ATOM 922 N N . SER A 1 121 ? 5.346 5.836 3.377 1.00 83.50 121 SER A N 1
ATOM 923 C CA . SER A 1 121 ? 6.167 6.959 3.850 1.00 83.50 121 SER A CA 1
ATOM 924 C C . SER A 1 121 ? 6.105 7.143 5.368 1.00 83.50 121 SER A C 1
ATOM 926 O O . SER A 1 121 ? 6.767 8.028 5.907 1.00 83.50 121 SER A O 1
ATOM 928 N N . HIS A 1 122 ? 5.270 6.376 6.077 1.00 75.19 122 HIS A N 1
ATOM 929 C CA . HIS A 1 122 ? 5.123 6.534 7.517 1.00 75.19 122 HIS A CA 1
ATOM 930 C C . HIS A 1 122 ? 6.415 6.087 8.227 1.00 75.19 122 HIS A C 1
ATOM 932 O O . HIS A 1 122 ? 6.893 4.989 7.937 1.00 75.19 122 HIS A O 1
ATOM 938 N N . PRO A 1 123 ? 6.913 6.811 9.254 1.00 67.94 123 PRO A N 1
ATOM 939 C CA . PRO A 1 123 ? 8.138 6.456 9.997 1.00 67.94 123 PRO A CA 1
ATOM 940 C C . PRO A 1 123 ? 8.153 5.053 10.632 1.00 67.94 123 PRO A C 1
ATOM 942 O O . PRO A 1 123 ? 9.175 4.581 11.119 1.00 67.94 123 PRO A O 1
ATOM 945 N N . ALA A 1 124 ? 6.997 4.384 10.659 1.00 65.44 124 ALA A N 1
ATOM 946 C CA . ALA A 1 124 ? 6.862 3.011 11.132 1.00 65.44 124 ALA A CA 1
ATOM 947 C C . ALA A 1 124 ? 7.381 1.977 10.113 1.00 65.44 124 ALA A C 1
ATOM 949 O O . ALA A 1 124 ? 7.510 0.810 10.470 1.00 65.44 124 ALA A O 1
ATOM 950 N N . VAL A 1 125 ? 7.664 2.388 8.870 1.00 65.56 125 VAL A N 1
ATOM 951 C CA . VAL A 1 125 ? 8.269 1.574 7.803 1.00 65.56 125 VAL A CA 1
ATOM 952 C C . VAL A 1 125 ? 9.718 2.018 7.592 1.00 65.56 125 VAL A C 1
ATOM 954 O O . VAL A 1 125 ? 10.126 2.461 6.521 1.00 65.56 125 VAL A O 1
ATOM 957 N N . SER A 1 126 ? 10.502 1.944 8.665 1.00 70.38 126 SER A N 1
ATOM 958 C CA . SER A 1 126 ? 11.807 2.604 8.769 1.00 70.38 126 SER A CA 1
ATOM 959 C C . SER A 1 126 ? 12.872 2.085 7.796 1.00 70.38 126 SER A C 1
ATOM 961 O O . SER A 1 126 ? 13.827 2.800 7.495 1.00 70.38 126 SER A O 1
ATOM 963 N N . HIS A 1 127 ? 12.746 0.866 7.259 1.00 82.06 127 HIS A N 1
ATOM 964 C CA . HIS A 1 127 ? 13.731 0.338 6.308 1.00 82.06 127 HIS A CA 1
ATOM 965 C C . HIS A 1 127 ? 13.599 0.971 4.917 1.00 82.06 127 HIS A C 1
ATOM 967 O O . HIS A 1 127 ? 14.610 1.119 4.225 1.00 82.06 127 HIS A O 1
ATOM 973 N N . LEU A 1 128 ? 12.400 1.414 4.516 1.00 85.25 128 LEU A N 1
ATOM 974 C CA . LEU A 1 128 ? 12.199 2.140 3.255 1.00 85.25 128 LEU A CA 1
ATOM 975 C C . LEU A 1 128 ? 12.820 3.541 3.279 1.00 85.25 128 LEU A C 1
ATOM 977 O O . LEU A 1 128 ? 13.135 4.081 2.215 1.00 85.25 128 LEU A O 1
ATOM 981 N N . ASP A 1 129 ? 13.057 4.119 4.458 1.00 82.88 129 ASP A N 1
ATOM 982 C CA . ASP A 1 129 ? 13.785 5.388 4.602 1.00 82.88 129 ASP A CA 1
ATOM 983 C C . ASP A 1 129 ? 15.259 5.257 4.214 1.00 82.88 129 ASP A C 1
ATOM 985 O O . ASP A 1 129 ? 15.923 6.251 3.923 1.00 82.88 129 ASP A O 1
ATOM 989 N N . SER A 1 130 ? 15.778 4.026 4.142 1.00 81.94 130 SER A N 1
ATOM 990 C CA . SER A 1 130 ? 17.125 3.788 3.633 1.00 81.94 130 SER A CA 1
ATOM 991 C C . SER A 1 130 ? 17.260 4.065 2.135 1.00 81.94 130 SER A C 1
ATOM 993 O O . SER A 1 130 ? 18.395 4.203 1.679 1.00 81.94 130 SER A O 1
ATOM 995 N N . TRP A 1 131 ? 16.155 4.147 1.379 1.00 86.81 131 TRP A N 1
ATOM 996 C CA . TRP A 1 131 ? 16.150 4.524 -0.036 1.00 86.81 131 TRP A CA 1
ATOM 997 C C . TRP A 1 131 ? 15.806 6.002 -0.227 1.00 86.81 131 TRP A C 1
ATOM 999 O O . TRP A 1 131 ? 14.782 6.494 0.266 1.00 86.81 131 TRP A O 1
ATOM 1009 N N . CYS A 1 132 ? 16.633 6.678 -1.020 1.00 82.12 132 CYS A N 1
ATOM 1010 C CA . CYS A 1 132 ? 16.467 8.071 -1.423 1.00 82.12 132 CYS A CA 1
ATOM 1011 C C . CYS A 1 132 ? 16.466 8.201 -2.950 1.00 82.12 132 CYS A C 1
ATOM 1013 O O . CYS A 1 132 ? 17.022 7.361 -3.648 1.00 82.12 132 CYS A O 1
ATOM 1015 N N . LEU A 1 133 ? 15.915 9.302 -3.469 1.00 73.69 133 LEU A N 1
ATOM 1016 C CA . LEU A 1 133 ? 16.005 9.613 -4.898 1.00 73.69 133 LEU A CA 1
ATOM 1017 C C . LEU A 1 133 ? 17.478 9.628 -5.358 1.00 73.69 133 LEU A C 1
ATOM 1019 O O . LEU A 1 133 ? 18.326 10.262 -4.715 1.00 73.69 133 LEU A O 1
ATOM 1023 N N . GLY A 1 134 ? 17.764 8.929 -6.459 1.00 71.44 134 GLY A N 1
ATOM 1024 C CA . GLY A 1 134 ? 19.114 8.679 -6.975 1.00 71.44 134 GLY A CA 1
ATOM 1025 C C . GLY A 1 134 ? 19.771 7.385 -6.472 1.00 71.44 134 GLY A C 1
ATOM 1026 O O . GLY A 1 134 ? 20.827 7.014 -6.981 1.00 71.44 134 GLY A O 1
ATOM 1027 N N . ASP A 1 135 ? 19.174 6.679 -5.506 1.00 78.31 135 ASP A N 1
ATOM 1028 C CA . ASP A 1 135 ? 19.537 5.287 -5.233 1.00 78.31 135 ASP A CA 1
ATOM 1029 C C . ASP A 1 135 ? 19.000 4.365 -6.338 1.00 78.31 135 ASP A C 1
ATOM 1031 O O . ASP A 1 135 ? 17.973 4.630 -6.959 1.00 78.31 135 ASP A O 1
ATOM 1035 N N . SER A 1 136 ? 19.650 3.215 -6.527 1.00 82.12 136 SER A N 1
ATOM 1036 C CA . SER A 1 136 ? 19.210 2.208 -7.499 1.00 82.12 136 SER A CA 1
ATOM 1037 C C . SER A 1 136 ? 17.746 1.786 -7.292 1.00 82.12 136 SER A C 1
ATOM 1039 O O . SER A 1 136 ? 17.335 1.461 -6.174 1.00 82.12 136 SER A O 1
ATOM 1041 N N . ILE A 1 137 ? 16.985 1.687 -8.387 1.00 86.88 137 ILE A N 1
ATOM 1042 C CA . ILE A 1 137 ? 15.631 1.109 -8.407 1.00 86.88 137 ILE A CA 1
ATOM 1043 C C . ILE A 1 137 ? 15.616 -0.336 -7.888 1.00 86.88 137 ILE A C 1
ATOM 1045 O O . ILE A 1 137 ? 14.677 -0.740 -7.208 1.00 86.88 137 ILE A O 1
ATOM 1049 N N . ILE A 1 138 ? 16.690 -1.101 -8.101 1.00 87.25 138 ILE A N 1
ATOM 1050 C CA . ILE A 1 138 ? 16.801 -2.478 -7.595 1.00 87.25 138 ILE A CA 1
ATOM 1051 C C . ILE A 1 138 ? 16.777 -2.492 -6.063 1.00 87.25 138 ILE A C 1
ATOM 1053 O O . ILE A 1 138 ? 16.104 -3.328 -5.465 1.00 87.25 138 ILE A O 1
ATOM 1057 N N . LYS A 1 139 ? 17.451 -1.533 -5.411 1.00 87.31 139 LYS A N 1
ATOM 1058 C CA . LYS A 1 139 ? 17.399 -1.388 -3.949 1.00 87.31 139 LYS A CA 1
ATOM 1059 C C . LYS A 1 139 ? 1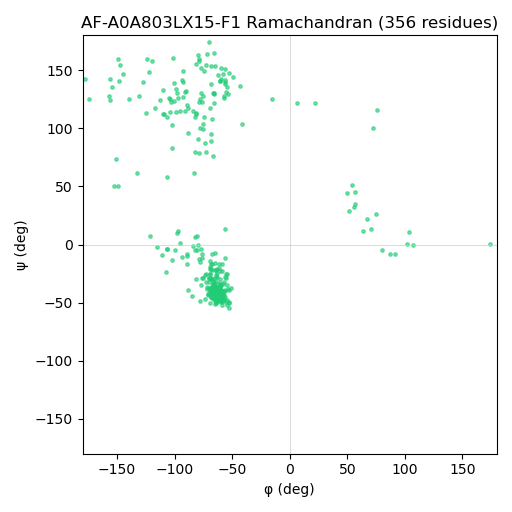5.975 -1.104 -3.475 1.00 87.31 139 LYS A C 1
ATOM 1061 O O . LYS A 1 139 ? 15.560 -1.698 -2.487 1.00 87.31 139 LYS A O 1
ATOM 1066 N N . LEU A 1 140 ? 15.230 -0.240 -4.168 1.00 91.38 140 LEU A N 1
ATOM 1067 C CA . LEU A 1 140 ? 13.829 0.033 -3.834 1.00 91.38 140 LEU A CA 1
ATOM 1068 C C . LEU A 1 140 ? 12.975 -1.237 -3.911 1.00 91.38 140 LEU A C 1
ATOM 1070 O O . LEU A 1 140 ? 12.261 -1.541 -2.960 1.00 91.38 140 LEU A O 1
ATOM 1074 N N . ILE A 1 141 ? 13.089 -1.995 -5.004 1.00 94.12 141 ILE A N 1
ATOM 1075 C CA . ILE A 1 141 ? 12.335 -3.241 -5.202 1.00 94.12 141 ILE A CA 1
ATOM 1076 C C . ILE A 1 141 ? 12.665 -4.251 -4.098 1.00 94.12 141 ILE A C 1
ATOM 1078 O O . ILE A 1 141 ? 11.757 -4.793 -3.478 1.00 94.12 141 ILE A O 1
ATOM 1082 N N . VAL A 1 142 ? 13.948 -4.449 -3.780 1.00 91.50 142 VAL A N 1
ATOM 1083 C CA . VAL A 1 142 ? 14.367 -5.352 -2.694 1.00 91.50 142 VAL A CA 1
ATOM 1084 C C . VAL A 1 142 ? 13.760 -4.938 -1.352 1.00 91.50 142 VAL A C 1
ATOM 1086 O O . VAL A 1 142 ? 13.263 -5.797 -0.631 1.00 91.50 142 VAL A O 1
ATOM 1089 N N . LEU A 1 143 ? 13.766 -3.642 -1.017 1.00 93.00 143 LEU A N 1
ATOM 1090 C CA . LEU A 1 143 ? 13.185 -3.141 0.235 1.00 93.00 143 LEU A CA 1
ATOM 1091 C C . LEU A 1 143 ? 11.658 -3.306 0.283 1.00 93.00 143 LEU A C 1
ATOM 1093 O O . LEU A 1 143 ? 11.109 -3.593 1.346 1.00 93.00 143 LEU A O 1
ATOM 1097 N N . LEU A 1 144 ? 10.971 -3.139 -0.850 1.00 95.50 144 LEU A N 1
ATOM 1098 C CA . LEU A 1 144 ? 9.529 -3.377 -0.957 1.00 95.50 144 LEU A CA 1
ATOM 1099 C C . LEU A 1 144 ? 9.175 -4.864 -0.850 1.00 95.50 144 LEU A C 1
ATOM 1101 O O . LEU A 1 144 ? 8.116 -5.194 -0.326 1.00 95.50 144 LEU A O 1
ATOM 1105 N N . CYS A 1 145 ? 10.068 -5.756 -1.270 1.00 95.50 145 CYS A N 1
ATOM 1106 C CA . CYS A 1 145 ? 9.902 -7.202 -1.145 1.00 95.50 145 CYS A CA 1
ATOM 1107 C C . CYS A 1 145 ? 10.248 -7.755 0.252 1.00 95.50 145 CYS A C 1
ATOM 1109 O O . CYS A 1 145 ? 10.297 -8.974 0.417 1.00 95.50 145 CYS A O 1
ATOM 1111 N N . MET A 1 146 ? 10.515 -6.908 1.252 1.00 93.69 146 MET A N 1
ATOM 1112 C CA . MET A 1 146 ? 10.773 -7.349 2.628 1.00 93.69 146 MET A CA 1
ATOM 1113 C C . MET A 1 146 ? 9.479 -7.680 3.387 1.00 93.69 146 MET A C 1
ATOM 1115 O O . MET A 1 146 ? 8.377 -7.297 2.996 1.00 93.69 146 MET A O 1
ATOM 1119 N N . TRP A 1 147 ? 9.604 -8.403 4.500 1.00 92.88 147 TRP A N 1
ATOM 1120 C CA . TRP A 1 147 ? 8.445 -8.817 5.299 1.00 92.88 147 TRP A CA 1
ATOM 1121 C C . TRP A 1 147 ? 7.707 -7.619 5.914 1.00 92.88 147 TRP A C 1
ATOM 1123 O O . TRP A 1 147 ? 6.482 -7.599 6.003 1.00 92.88 147 TRP A O 1
ATOM 1133 N N . GLU A 1 148 ? 8.449 -6.590 6.301 1.00 90.69 148 GLU A N 1
ATOM 1134 C CA . GLU A 1 148 ? 7.975 -5.391 6.984 1.00 90.69 148 GLU A CA 1
ATOM 1135 C C . GLU A 1 148 ? 6.998 -4.560 6.131 1.00 90.69 148 GLU A C 1
ATOM 1137 O O . GLU A 1 148 ? 6.144 -3.850 6.669 1.00 90.69 148 GLU A O 1
ATOM 1142 N N . THR A 1 149 ? 7.086 -4.655 4.801 1.00 92.06 149 THR A N 1
ATOM 1143 C CA . THR A 1 149 ? 6.154 -4.019 3.854 1.00 92.06 149 THR A CA 1
ATOM 1144 C C . THR A 1 149 ? 4.962 -4.898 3.502 1.00 92.06 149 THR A C 1
ATOM 1146 O O . THR A 1 149 ? 3.962 -4.367 3.014 1.00 92.06 149 THR A O 1
ATOM 1149 N N . LYS A 1 150 ? 5.015 -6.209 3.771 1.00 93.44 150 LYS A N 1
ATOM 1150 C CA . LYS A 1 150 ? 4.006 -7.173 3.312 1.00 93.44 150 LYS A CA 1
ATOM 1151 C C . LYS A 1 150 ? 2.582 -6.764 3.682 1.00 93.44 150 LYS A C 1
ATOM 1153 O O . LYS A 1 150 ? 1.726 -6.705 2.809 1.00 93.44 150 LYS A O 1
ATOM 1158 N N . GLN A 1 151 ? 2.337 -6.428 4.949 1.00 93.00 151 GLN A N 1
ATOM 1159 C CA . GLN A 1 151 ? 0.997 -6.071 5.439 1.00 93.00 151 GLN A CA 1
ATOM 1160 C C . GLN A 1 151 ? 0.378 -4.898 4.648 1.00 93.00 151 GLN A C 1
ATOM 1162 O O . GLN A 1 151 ? -0.804 -4.924 4.305 1.00 93.00 151 GLN A O 1
ATOM 1167 N N . ARG A 1 152 ? 1.196 -3.894 4.299 1.00 93.62 152 ARG A N 1
ATOM 1168 C CA . ARG A 1 152 ? 0.783 -2.734 3.492 1.00 93.62 152 ARG A CA 1
ATOM 1169 C C . ARG A 1 152 ? 0.534 -3.107 2.038 1.00 93.62 152 ARG A C 1
ATOM 1171 O O . ARG A 1 152 ? -0.450 -2.655 1.465 1.00 93.62 152 ARG A O 1
ATOM 1178 N N . LEU A 1 153 ? 1.405 -3.930 1.453 1.00 96.44 153 LEU A N 1
ATOM 1179 C CA . LEU A 1 153 ? 1.248 -4.390 0.072 1.00 96.44 153 LEU A CA 1
ATOM 1180 C C . LEU A 1 153 ? 0.011 -5.277 -0.091 1.00 96.44 153 LEU A C 1
ATOM 1182 O O . LEU A 1 153 ? -0.724 -5.117 -1.058 1.00 96.44 153 LEU A O 1
ATOM 1186 N N . ASP A 1 154 ? -0.264 -6.165 0.862 1.00 97.19 154 ASP A N 1
ATOM 1187 C CA . ASP A 1 154 ? -1.448 -7.027 0.829 1.00 97.19 154 ASP A CA 1
ATOM 1188 C C . ASP A 1 154 ? -2.739 -6.209 0.967 1.00 97.19 154 ASP A C 1
ATOM 1190 O O . ASP A 1 154 ? -3.696 -6.429 0.228 1.00 97.19 154 ASP A O 1
ATOM 1194 N N . SER A 1 155 ? -2.729 -5.193 1.828 1.00 96.75 155 SER A N 1
ATOM 1195 C CA . SER A 1 155 ? -3.821 -4.222 1.947 1.00 96.75 155 SER A CA 1
ATOM 1196 C C . SER A 1 155 ? -4.038 -3.412 0.669 1.00 96.75 155 SER A C 1
ATOM 1198 O O . SER A 1 155 ? -5.168 -3.269 0.208 1.00 96.75 155 SER A O 1
ATOM 1200 N N . ALA A 1 156 ? -2.959 -2.897 0.071 1.00 97.31 156 ALA A N 1
ATOM 1201 C CA . ALA A 1 156 ? -3.026 -2.164 -1.188 1.00 97.31 156 ALA A CA 1
ATOM 1202 C C . ALA A 1 156 ? -3.542 -3.055 -2.328 1.00 97.31 156 ALA A C 1
ATOM 1204 O O . ALA A 1 156 ? -4.344 -2.598 -3.133 1.00 97.31 156 ALA A O 1
ATOM 1205 N N . ARG A 1 157 ? -3.157 -4.337 -2.359 1.00 97.75 157 ARG A N 1
ATOM 1206 C CA . ARG A 1 157 ? -3.664 -5.310 -3.335 1.00 97.75 157 ARG A CA 1
ATOM 1207 C C . ARG A 1 157 ? -5.175 -5.501 -3.223 1.00 97.75 157 ARG A C 1
ATOM 1209 O O . ARG A 1 157 ? -5.862 -5.421 -4.232 1.00 97.75 157 ARG A O 1
ATOM 1216 N N . LEU A 1 158 ? -5.693 -5.690 -2.006 1.00 97.38 158 LEU A N 1
ATOM 1217 C CA . LEU A 1 158 ? -7.138 -5.809 -1.769 1.00 97.38 158 LEU A CA 1
ATOM 1218 C C . LEU A 1 158 ? -7.898 -4.559 -2.222 1.00 97.38 158 LEU A C 1
ATOM 1220 O O . LEU A 1 158 ? -8.940 -4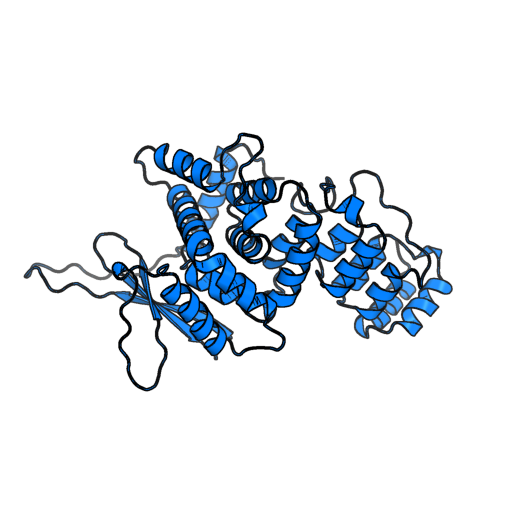.665 -2.863 1.00 97.38 158 LEU A O 1
ATOM 1224 N N . LEU A 1 159 ? -7.370 -3.374 -1.912 1.00 97.44 159 LEU A N 1
ATOM 1225 C CA . LEU A 1 159 ? -7.985 -2.112 -2.318 1.00 97.44 159 LEU A CA 1
ATOM 1226 C C . LEU A 1 159 ? -7.954 -1.927 -3.837 1.00 97.44 159 LEU A C 1
ATOM 1228 O O . LEU A 1 159 ? -8.955 -1.505 -4.406 1.00 97.44 159 LEU A O 1
ATOM 1232 N N . ALA A 1 160 ? -6.854 -2.296 -4.498 1.00 96.81 160 ALA A N 1
ATOM 1233 C CA . ALA A 1 160 ? -6.726 -2.198 -5.947 1.00 96.81 160 ALA A CA 1
ATOM 1234 C C . ALA A 1 160 ? -7.782 -3.017 -6.699 1.00 96.81 160 ALA A C 1
ATOM 1236 O O . ALA A 1 160 ? -8.301 -2.536 -7.701 1.00 96.81 160 ALA A O 1
ATOM 1237 N N . CYS A 1 161 ? -8.191 -4.179 -6.176 1.00 96.38 161 CYS A N 1
ATOM 1238 C CA . CYS A 1 161 ? -9.277 -4.976 -6.760 1.00 96.38 161 CYS A CA 1
ATOM 1239 C C . CYS A 1 161 ? -10.642 -4.258 -6.790 1.00 96.3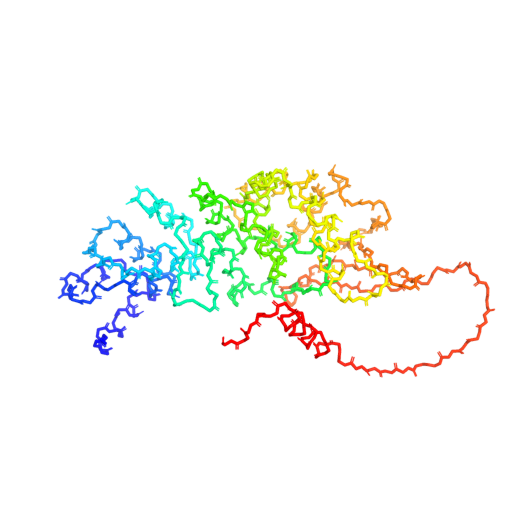8 161 CYS A C 1
ATOM 1241 O O . CYS A 1 161 ? -11.547 -4.694 -7.500 1.00 96.38 161 CYS A O 1
ATOM 1243 N N . HIS A 1 162 ? -10.809 -3.186 -6.012 1.00 95.69 162 HIS A N 1
ATOM 1244 C CA . HIS A 1 162 ? -12.054 -2.423 -5.892 1.00 95.69 162 HIS A CA 1
ATOM 1245 C C . HIS A 1 162 ? -11.896 -0.945 -6.263 1.00 95.69 162 HIS A C 1
ATOM 1247 O O . HIS A 1 162 ? -12.829 -0.163 -6.070 1.00 95.69 162 HIS A O 1
ATOM 1253 N N . THR A 1 163 ? -10.734 -0.551 -6.785 1.00 94.75 163 THR A N 1
ATOM 1254 C CA . THR A 1 163 ? -10.460 0.823 -7.198 1.00 94.75 163 THR A CA 1
ATOM 1255 C C . THR A 1 163 ? -10.516 0.941 -8.717 1.00 94.75 163 THR A C 1
ATOM 1257 O O . THR A 1 163 ? -9.817 0.246 -9.447 1.00 94.75 163 THR A O 1
ATOM 1260 N N . GLU A 1 164 ? -11.345 1.859 -9.193 1.00 90.75 164 GLU A N 1
ATOM 1261 C CA . GLU A 1 164 ? -11.402 2.297 -10.580 1.00 90.75 164 GLU A CA 1
ATOM 1262 C C . GLU A 1 164 ? -10.195 3.191 -10.899 1.00 90.75 164 GLU A C 1
ATOM 1264 O O . GLU A 1 164 ? -9.673 3.901 -10.036 1.00 90.75 164 GLU A O 1
ATOM 1269 N N . SER A 1 165 ? -9.757 3.157 -12.157 1.00 87.94 165 SER A N 1
ATOM 1270 C CA . SER A 1 165 ? -8.675 4.004 -12.675 1.00 87.94 165 SER A CA 1
ATOM 1271 C C . SER A 1 165 ? -7.362 3.926 -11.876 1.00 87.94 165 SER A C 1
ATOM 1273 O O . SER A 1 165 ? -6.765 4.933 -11.489 1.00 87.94 165 SER A O 1
ATOM 1275 N N . VAL A 1 166 ? -6.872 2.706 -11.630 1.00 94.00 166 VAL A N 1
ATOM 1276 C CA . VAL A 1 166 ? -5.561 2.471 -10.991 1.00 94.00 166 VAL A CA 1
ATOM 1277 C C . VAL A 1 166 ? -4.410 3.127 -11.774 1.00 94.00 166 VAL A C 1
ATOM 1279 O O . VAL A 1 166 ? -3.458 3.639 -11.184 1.00 94.00 166 VAL A O 1
ATOM 1282 N N . ASN A 1 167 ? -4.513 3.174 -13.099 1.00 92.12 167 ASN A N 1
ATOM 1283 C CA . ASN A 1 167 ? -3.617 3.919 -13.985 1.00 92.12 167 ASN A CA 1
ATOM 1284 C C . ASN A 1 167 ? -3.591 5.436 -13.693 1.00 92.12 167 ASN A C 1
ATOM 1286 O O . ASN A 1 167 ? -2.514 6.028 -13.677 1.00 92.12 167 ASN A O 1
ATOM 1290 N N . ASP A 1 168 ? -4.721 6.074 -13.378 1.00 88.19 168 ASP A N 1
ATOM 1291 C CA . ASP A 1 168 ? -4.755 7.494 -12.995 1.00 88.19 168 ASP A CA 1
ATOM 1292 C C . ASP A 1 168 ? -4.049 7.729 -11.655 1.00 88.19 168 ASP A C 1
ATOM 1294 O O . ASP A 1 168 ? -3.378 8.747 -11.454 1.00 88.19 168 ASP A O 1
ATOM 1298 N N . ILE A 1 169 ? -4.157 6.768 -10.732 1.00 91.56 169 ILE A N 1
ATOM 1299 C CA . ILE A 1 169 ? -3.402 6.780 -9.475 1.00 91.56 169 ILE A CA 1
ATOM 1300 C C . ILE A 1 169 ? -1.905 6.659 -9.771 1.00 91.56 169 ILE A C 1
ATOM 1302 O O . ILE A 1 169 ? -1.123 7.456 -9.257 1.00 91.56 169 ILE A O 1
ATOM 1306 N N . ALA A 1 170 ? -1.497 5.723 -10.629 1.00 92.75 170 ALA A N 1
ATOM 1307 C CA . ALA A 1 170 ? -0.104 5.573 -11.045 1.00 92.75 170 ALA A CA 1
ATOM 1308 C C . ALA A 1 170 ? 0.441 6.853 -11.708 1.00 92.75 170 ALA A C 1
ATOM 1310 O O . ALA A 1 170 ? 1.549 7.288 -11.387 1.00 92.75 170 ALA A O 1
ATOM 1311 N N . TRP A 1 171 ? -0.354 7.505 -12.561 1.00 88.38 171 TRP A N 1
ATOM 1312 C CA . TRP A 1 171 ? -0.009 8.788 -13.171 1.00 88.38 171 TRP A CA 1
ATOM 1313 C C . TRP A 1 171 ? 0.144 9.897 -12.125 1.00 88.38 171 TRP A C 1
ATOM 1315 O O . TRP A 1 171 ? 1.143 10.614 -12.128 1.00 88.38 171 TRP A O 1
ATOM 1325 N N . THR A 1 172 ? -0.783 9.989 -11.170 1.00 87.88 172 THR A N 1
ATOM 1326 C CA . THR A 1 172 ? -0.714 10.961 -10.066 1.00 87.88 172 THR A CA 1
ATOM 1327 C C . THR A 1 172 ? 0.553 10.760 -9.228 1.00 87.88 172 THR A C 1
ATOM 1329 O O . THR A 1 172 ? 1.268 11.716 -8.934 1.00 87.88 172 THR A O 1
ATOM 1332 N N . LEU A 1 173 ? 0.886 9.510 -8.888 1.00 90.56 173 LEU A N 1
ATOM 1333 C CA . LEU A 1 173 ? 2.103 9.180 -8.141 1.00 90.56 173 LEU A CA 1
ATOM 1334 C C . LEU A 1 173 ? 3.373 9.564 -8.908 1.00 90.56 173 LEU A C 1
ATOM 1336 O O . LEU A 1 173 ? 4.324 10.059 -8.302 1.00 90.56 173 LEU A O 1
ATOM 1340 N N . LEU A 1 174 ? 3.387 9.363 -10.228 1.00 88.75 174 LEU A N 1
ATOM 1341 C CA . LEU A 1 174 ? 4.489 9.785 -11.087 1.00 88.75 174 LEU A CA 1
ATOM 1342 C C . LEU A 1 174 ? 4.633 11.314 -11.104 1.00 88.75 174 LEU A C 1
ATOM 1344 O O . LEU A 1 174 ? 5.736 11.817 -10.899 1.00 88.75 174 LEU A O 1
ATOM 1348 N N . GLN A 1 175 ? 3.532 12.050 -11.284 1.00 84.62 175 GLN A N 1
ATOM 1349 C CA . GLN A 1 175 ? 3.528 13.518 -11.280 1.00 84.62 175 GLN A CA 1
ATOM 1350 C C . GLN A 1 175 ? 3.978 14.111 -9.937 1.00 84.62 175 GLN A C 1
ATOM 1352 O O . GLN A 1 175 ? 4.645 15.146 -9.913 1.00 84.62 175 GLN A O 1
ATOM 1357 N N . ASP A 1 176 ? 3.650 13.440 -8.832 1.00 85.06 176 ASP A N 1
ATOM 1358 C CA . ASP A 1 176 ? 4.066 13.822 -7.482 1.00 85.06 176 ASP A CA 1
ATOM 1359 C C . ASP A 1 176 ? 5.505 13.389 -7.133 1.00 85.06 176 ASP A C 1
ATOM 1361 O O . ASP A 1 176 ? 5.995 13.697 -6.043 1.00 85.06 176 ASP A O 1
ATOM 1365 N N . GLY A 1 177 ? 6.191 12.655 -8.017 1.00 86.06 177 GLY A N 1
ATOM 1366 C CA . GLY A 1 177 ? 7.528 12.107 -7.769 1.00 86.06 177 GLY A CA 1
ATOM 1367 C C . GLY A 1 177 ? 7.573 11.022 -6.689 1.00 86.06 177 GLY A C 1
ATOM 1368 O O . GLY A 1 177 ? 8.622 10.749 -6.098 1.00 86.06 177 GLY A O 1
ATOM 1369 N N . LYS A 1 178 ? 6.436 10.374 -6.421 1.00 90.06 178 LYS A N 1
ATOM 1370 C CA . LYS A 1 178 ? 6.256 9.334 -5.402 1.00 90.06 178 LYS A CA 1
ATOM 1371 C C . LYS A 1 178 ? 6.687 7.956 -5.919 1.00 90.06 178 LYS A C 1
ATOM 1373 O O . LYS A 1 178 ? 5.899 7.014 -5.978 1.00 90.06 178 LYS A O 1
ATOM 1378 N N . LEU A 1 179 ? 7.967 7.816 -6.279 1.00 91.31 179 LEU A N 1
ATOM 1379 C CA . LEU A 1 179 ? 8.507 6.577 -6.866 1.00 91.31 179 LEU A CA 1
ATOM 1380 C C . LEU A 1 179 ? 8.376 5.350 -5.949 1.00 91.31 179 LEU A C 1
ATOM 1382 O O . LEU A 1 179 ? 8.152 4.250 -6.448 1.00 91.31 179 LEU A O 1
ATOM 1386 N N . LYS A 1 180 ? 8.462 5.518 -4.619 1.00 93.56 180 LYS A N 1
ATOM 1387 C CA . LYS A 1 180 ? 8.258 4.412 -3.660 1.00 93.56 180 LYS A CA 1
ATOM 1388 C C . LYS A 1 180 ? 6.844 3.840 -3.774 1.00 93.56 180 LYS A C 1
ATOM 1390 O O . LYS A 1 180 ? 6.665 2.628 -3.852 1.00 93.56 180 LYS A O 1
ATOM 1395 N N . GLN A 1 181 ? 5.855 4.727 -3.812 1.00 94.94 181 GLN A N 1
ATOM 1396 C CA . GLN A 1 181 ? 4.443 4.392 -3.946 1.00 94.94 181 GLN A CA 1
ATOM 1397 C C . GLN A 1 181 ? 4.136 3.826 -5.328 1.00 94.94 181 GLN A C 1
ATOM 1399 O O . GLN A 1 181 ? 3.404 2.850 -5.422 1.00 94.94 181 GLN A O 1
ATOM 1404 N N . LEU A 1 182 ? 4.717 4.396 -6.389 1.00 95.88 182 LEU A N 1
ATOM 1405 C CA . LEU A 1 182 ? 4.549 3.889 -7.750 1.00 95.88 182 LEU A CA 1
ATOM 1406 C C . LEU A 1 182 ? 5.100 2.462 -7.884 1.00 95.88 182 LEU A C 1
ATOM 1408 O O . LEU A 1 182 ? 4.422 1.591 -8.416 1.00 95.88 182 LEU A O 1
ATOM 1412 N N . ALA A 1 183 ? 6.291 2.196 -7.343 1.00 96.88 183 ALA A N 1
ATOM 1413 C CA . ALA A 1 183 ? 6.881 0.858 -7.326 1.00 96.88 183 ALA A CA 1
ATOM 1414 C C . ALA A 1 183 ? 6.029 -0.140 -6.528 1.00 96.88 183 ALA A C 1
ATOM 1416 O O . ALA A 1 183 ? 5.838 -1.275 -6.957 1.00 96.88 183 ALA A O 1
ATOM 1417 N N . ALA A 1 184 ? 5.487 0.288 -5.385 1.00 97.56 184 ALA A N 1
ATOM 1418 C CA . ALA A 1 184 ? 4.568 -0.524 -4.598 1.00 97.56 184 ALA A CA 1
ATOM 1419 C C . ALA A 1 184 ? 3.260 -0.807 -5.349 1.00 97.56 184 ALA A C 1
ATOM 1421 O O . ALA A 1 184 ? 2.779 -1.935 -5.310 1.00 97.56 184 ALA A O 1
ATOM 1422 N N . LEU A 1 185 ? 2.717 0.179 -6.069 1.00 98.00 185 LEU A N 1
ATOM 1423 C CA . LEU A 1 185 ? 1.524 0.000 -6.889 1.00 98.00 185 LEU A CA 1
ATOM 1424 C C . LEU A 1 185 ? 1.769 -1.010 -8.016 1.00 98.00 185 LEU A C 1
ATOM 1426 O O . LEU A 1 185 ? 0.982 -1.935 -8.185 1.00 98.00 185 LEU A O 1
ATOM 1430 N N . LEU A 1 186 ? 2.897 -0.895 -8.721 1.00 97.75 186 LEU A N 1
ATOM 1431 C CA . LEU A 1 186 ? 3.296 -1.846 -9.763 1.00 97.75 186 LEU A CA 1
ATOM 1432 C C . LEU A 1 186 ? 3.532 -3.266 -9.217 1.00 97.75 186 LEU A C 1
ATOM 1434 O O . LEU A 1 186 ? 3.332 -4.238 -9.934 1.00 97.75 186 LEU A O 1
ATOM 1438 N N . LEU A 1 187 ? 3.912 -3.412 -7.944 1.00 97.50 187 LEU A N 1
ATOM 1439 C CA . LEU A 1 187 ? 4.025 -4.711 -7.266 1.00 97.50 187 LEU A CA 1
ATOM 1440 C C . LEU A 1 187 ? 2.668 -5.376 -6.995 1.00 97.50 187 LEU A C 1
ATOM 1442 O O . LEU A 1 187 ? 2.586 -6.608 -6.952 1.00 97.50 187 LEU A O 1
ATOM 1446 N N . VAL A 1 188 ? 1.621 -4.585 -6.750 1.00 97.31 188 VAL A N 1
ATOM 1447 C CA . VAL A 1 188 ? 0.325 -5.093 -6.263 1.00 97.31 188 VAL A CA 1
ATOM 1448 C C . VAL A 1 188 ? -0.785 -5.071 -7.308 1.00 97.31 188 VAL A C 1
ATOM 1450 O O . VAL A 1 188 ? -1.716 -5.855 -7.172 1.00 97.31 188 VAL A O 1
ATOM 1453 N N . ALA A 1 189 ? -0.687 -4.211 -8.320 1.00 96.81 189 ALA A N 1
ATOM 1454 C CA . ALA A 1 189 ? -1.707 -3.976 -9.343 1.00 96.81 189 ALA A CA 1
ATOM 1455 C C . ALA A 1 189 ? -1.052 -3.571 -10.676 1.00 96.81 189 ALA A C 1
ATOM 1457 O O . ALA A 1 189 ? -1.344 -2.520 -11.248 1.00 96.81 189 ALA A O 1
ATOM 1458 N N . ARG A 1 190 ? -0.063 -4.364 -11.115 1.00 95.69 190 ARG A N 1
ATOM 1459 C CA . ARG A 1 190 ? 0.753 -4.103 -12.312 1.00 95.69 190 ARG A CA 1
ATOM 1460 C C . ARG A 1 190 ? -0.110 -3.854 -13.541 1.00 95.69 190 ARG A C 1
ATOM 1462 O O . ARG A 1 190 ? 0.084 -2.850 -14.221 1.00 95.69 190 ARG A O 1
ATOM 1469 N N . ASP A 1 191 ? -1.007 -4.787 -13.833 1.00 94.38 191 ASP A N 1
ATOM 1470 C CA . ASP A 1 191 ? -1.721 -4.827 -15.104 1.00 94.38 191 ASP A CA 1
ATOM 1471 C C . ASP A 1 191 ? -2.706 -3.657 -15.197 1.00 94.38 191 ASP A C 1
ATOM 1473 O O . ASP A 1 191 ? -2.778 -2.986 -16.224 1.00 94.38 191 ASP A O 1
ATOM 1477 N N . GLU A 1 192 ? -3.376 -3.328 -14.091 1.00 94.94 192 GLU A N 1
ATOM 1478 C CA . GLU A 1 192 ? -4.269 -2.177 -13.983 1.00 94.94 192 GLU A CA 1
ATOM 1479 C C . GLU A 1 192 ? -3.503 -0.846 -14.009 1.00 94.94 192 GLU A C 1
ATOM 1481 O O . GLU A 1 192 ? -3.965 0.121 -14.613 1.00 94.94 192 GLU A O 1
ATOM 1486 N N . ALA A 1 193 ? -2.320 -0.779 -13.389 1.00 93.69 193 ALA A N 1
ATOM 1487 C CA . ALA A 1 193 ? -1.479 0.419 -13.394 1.00 93.69 193 ALA A CA 1
ATOM 1488 C C . ALA A 1 193 ? -0.813 0.683 -14.756 1.00 93.69 193 ALA A C 1
ATOM 1490 O O . ALA A 1 193 ? -0.575 1.836 -15.112 1.00 93.69 193 ALA A O 1
ATOM 1491 N N . MET A 1 194 ? -0.490 -0.372 -15.509 1.00 92.50 194 MET A N 1
ATOM 1492 C CA . MET A 1 194 ? 0.130 -0.290 -16.837 1.00 92.50 194 MET A CA 1
ATOM 1493 C C . MET A 1 194 ? -0.893 -0.212 -17.979 1.00 92.50 194 MET A C 1
ATOM 1495 O O . MET A 1 194 ? -0.506 0.037 -19.125 1.00 92.50 194 MET A O 1
ATOM 1499 N N . ALA A 1 195 ? -2.184 -0.390 -17.685 1.00 91.62 195 ALA A N 1
ATOM 1500 C CA . ALA A 1 195 ? -3.254 -0.278 -18.664 1.00 91.62 195 ALA A CA 1
ATOM 1501 C C . ALA A 1 195 ? -3.313 1.125 -19.309 1.00 91.62 195 ALA A C 1
ATOM 1503 O O . ALA A 1 195 ? -2.942 2.127 -18.684 1.00 91.62 195 ALA A O 1
ATOM 1504 N N . PRO A 1 196 ? -3.810 1.234 -20.556 1.00 86.69 196 PRO A N 1
ATOM 1505 C CA . PRO A 1 196 ? -4.061 2.525 -21.187 1.00 86.69 196 PRO A CA 1
ATOM 1506 C C . PRO A 1 196 ? -4.996 3.401 -20.347 1.00 86.69 196 PRO A C 1
ATOM 1508 O O . PRO A 1 196 ? -5.962 2.912 -19.765 1.00 86.69 196 PRO A O 1
ATOM 1511 N N . THR A 1 197 ? -4.716 4.702 -20.304 1.00 79.25 197 THR A N 1
ATOM 1512 C CA . THR A 1 197 ? -5.619 5.718 -19.737 1.00 79.25 197 THR A CA 1
ATOM 1513 C C . THR A 1 197 ? -6.846 5.917 -20.630 1.00 79.25 197 THR A C 1
ATOM 1515 O O . THR A 1 197 ? -6.896 5.408 -21.751 1.00 79.25 197 THR A O 1
ATOM 1518 N N . GLU A 1 198 ? -7.818 6.720 -20.188 1.00 74.31 198 GLU A N 1
ATOM 1519 C CA . GLU A 1 198 ? -8.974 7.110 -21.017 1.00 74.31 198 GLU A CA 1
ATOM 1520 C C . GLU A 1 198 ? -8.568 7.742 -22.362 1.00 74.31 198 GLU A C 1
ATOM 1522 O O . GLU A 1 198 ? -9.297 7.656 -23.347 1.00 74.31 198 GLU A O 1
ATOM 1527 N N . THR A 1 199 ? -7.372 8.337 -22.432 1.00 74.25 199 THR A N 1
ATOM 1528 C CA . THR A 1 199 ? -6.813 8.911 -23.668 1.00 74.25 199 THR A CA 1
ATOM 1529 C C . THR A 1 199 ? -6.263 7.860 -24.644 1.00 74.25 199 THR A C 1
ATOM 1531 O O . THR A 1 199 ? -5.814 8.207 -25.735 1.00 74.25 199 THR A O 1
ATOM 1534 N N . GLY A 1 200 ? -6.275 6.578 -24.265 1.00 77.81 200 GLY A N 1
ATOM 1535 C CA . GLY A 1 200 ? -5.736 5.459 -25.039 1.00 77.81 200 GLY A CA 1
ATOM 1536 C C . GLY A 1 200 ? -4.217 5.288 -24.938 1.00 77.81 200 GLY A C 1
ATOM 1537 O O . GLY A 1 200 ? -3.690 4.308 -25.463 1.00 77.81 200 GLY A O 1
ATOM 1538 N N . MET A 1 201 ? -3.511 6.198 -24.258 1.00 83.31 201 MET A N 1
ATOM 1539 C CA . MET A 1 201 ? -2.067 6.106 -24.029 1.00 83.31 201 MET A CA 1
ATOM 1540 C C . MET A 1 201 ? -1.742 5.432 -22.695 1.00 83.31 201 MET A C 1
ATOM 1542 O O . MET A 1 201 ? -2.401 5.684 -21.683 1.00 83.31 201 MET A O 1
ATOM 1546 N N . THR A 1 202 ? -0.693 4.608 -22.674 1.00 88.56 202 THR A N 1
ATOM 1547 C CA . THR A 1 202 ? -0.126 4.056 -21.434 1.00 88.56 202 THR A CA 1
ATOM 1548 C C . THR A 1 202 ? 0.760 5.086 -20.733 1.00 88.56 202 THR A C 1
ATOM 1550 O O . THR A 1 202 ? 1.285 6.016 -21.353 1.00 88.56 202 THR A O 1
ATOM 1553 N N . ILE A 1 203 ? 1.001 4.901 -19.433 1.00 86.19 203 ILE A N 1
ATOM 1554 C CA . ILE A 1 203 ? 1.915 5.772 -18.675 1.00 86.19 203 ILE A CA 1
ATOM 1555 C C . ILE A 1 203 ? 3.336 5.720 -19.249 1.00 86.19 203 ILE A C 1
ATOM 1557 O O . ILE A 1 203 ? 4.005 6.745 -19.311 1.00 86.19 203 ILE A O 1
ATOM 1561 N N . GLN A 1 204 ? 3.787 4.560 -19.737 1.00 83.88 204 GLN A N 1
ATOM 1562 C CA . GLN A 1 204 ? 5.085 4.428 -20.407 1.00 83.88 204 GLN A CA 1
ATOM 1563 C C . GLN A 1 204 ? 5.179 5.286 -21.679 1.00 83.88 204 GLN A C 1
ATOM 1565 O O . GLN A 1 204 ? 6.224 5.884 -21.943 1.00 83.88 204 GLN A O 1
ATOM 1570 N N . GLN A 1 205 ? 4.099 5.373 -22.461 1.00 84.75 205 GLN A N 1
ATOM 1571 C CA . GLN A 1 205 ? 4.048 6.230 -23.649 1.00 84.75 205 GLN A CA 1
ATOM 1572 C C . GLN A 1 205 ? 4.071 7.708 -23.262 1.00 84.75 205 GLN A C 1
ATOM 1574 O O . GLN A 1 205 ? 4.853 8.469 -23.826 1.00 84.75 205 GLN A O 1
ATOM 1579 N N . HIS A 1 206 ? 3.285 8.103 -22.255 1.00 83.19 206 HIS A N 1
ATOM 1580 C CA . HIS A 1 206 ? 3.337 9.459 -21.706 1.00 83.19 206 HIS A CA 1
ATOM 1581 C C . HIS A 1 206 ? 4.736 9.822 -21.217 1.00 83.19 206 HIS A C 1
ATOM 1583 O O . HIS A 1 206 ? 5.256 10.874 -21.574 1.00 83.19 206 HIS A O 1
ATOM 1589 N N . LEU A 1 207 ? 5.368 8.925 -20.465 1.00 85.06 207 LEU A N 1
ATOM 1590 C CA . LEU A 1 207 ? 6.716 9.102 -19.952 1.00 85.06 207 LEU A CA 1
ATOM 1591 C C . LEU A 1 207 ? 7.745 9.239 -21.079 1.00 85.06 207 LEU A C 1
ATOM 1593 O O . LEU A 1 207 ? 8.629 10.083 -20.999 1.00 85.06 207 LEU A O 1
ATOM 1597 N N . THR A 1 208 ? 7.621 8.441 -22.141 1.00 84.25 208 THR A N 1
ATOM 1598 C CA . THR A 1 208 ? 8.501 8.533 -23.316 1.00 84.25 208 THR A CA 1
ATOM 1599 C C . THR A 1 208 ? 8.341 9.885 -24.006 1.00 84.25 208 THR A C 1
ATOM 1601 O O . THR A 1 208 ? 9.335 10.559 -24.246 1.00 84.25 208 THR A O 1
ATOM 1604 N N . ASN A 1 209 ? 7.102 10.329 -24.226 1.00 82.69 209 ASN A N 1
ATOM 1605 C CA . ASN A 1 209 ? 6.818 11.632 -24.826 1.00 82.69 209 ASN A CA 1
ATOM 1606 C C . ASN A 1 209 ? 7.331 12.794 -23.962 1.00 82.69 209 ASN A C 1
ATOM 1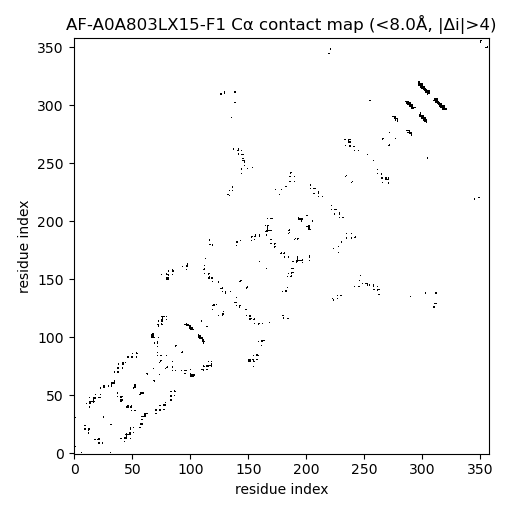608 O O . ASN A 1 209 ? 7.865 13.764 -24.496 1.00 82.69 209 ASN A O 1
ATOM 1612 N N . GLU A 1 210 ? 7.177 12.707 -22.635 1.00 80.56 210 GLU A N 1
ATOM 1613 C CA . GLU A 1 210 ? 7.721 13.708 -21.715 1.00 80.56 210 GLU A CA 1
ATOM 1614 C C . GLU A 1 210 ? 9.249 13.735 -21.770 1.00 80.56 210 GLU A C 1
ATOM 1616 O O . GLU A 1 210 ? 9.815 14.821 -21.841 1.00 80.56 210 GLU A O 1
ATOM 1621 N N . ILE A 1 211 ? 9.912 12.573 -21.797 1.00 79.62 211 ILE A N 1
ATOM 1622 C CA . ILE A 1 211 ? 11.375 12.479 -21.896 1.00 79.62 211 ILE A CA 1
ATOM 1623 C C . ILE A 1 211 ? 11.880 13.039 -23.232 1.00 79.62 211 ILE A C 1
ATOM 1625 O O . ILE A 1 211 ? 12.832 13.817 -23.248 1.00 79.62 211 ILE A O 1
ATOM 1629 N N . ASP A 1 212 ? 11.243 12.672 -24.344 1.00 77.94 212 ASP A N 1
ATOM 1630 C CA . ASP A 1 212 ? 11.637 13.100 -25.691 1.00 77.94 212 ASP A CA 1
ATOM 1631 C C . ASP A 1 212 ? 11.378 14.600 -25.923 1.00 77.94 212 ASP A C 1
ATOM 1633 O O . ASP A 1 212 ? 12.052 15.237 -26.733 1.00 77.94 212 ASP A O 1
ATOM 1637 N N . GLY A 1 213 ? 10.425 15.185 -25.189 1.00 72.62 213 GLY A N 1
ATOM 1638 C CA . GLY A 1 213 ? 10.127 16.617 -25.198 1.00 72.62 213 GLY A CA 1
ATOM 1639 C C . GLY A 1 213 ? 11.121 17.488 -24.419 1.00 72.62 213 GLY A C 1
ATOM 1640 O O . GLY A 1 213 ? 11.042 18.717 -24.505 1.00 72.62 213 GLY A O 1
ATOM 1641 N N . LEU A 1 214 ? 12.057 16.898 -23.666 1.00 67.25 214 LEU A N 1
ATOM 1642 C CA . LEU A 1 214 ? 13.066 17.643 -22.910 1.00 67.25 214 LEU A CA 1
ATOM 1643 C C . LEU A 1 214 ? 14.145 18.194 -23.856 1.00 67.25 214 LEU A C 1
ATOM 1645 O O . LEU A 1 214 ? 14.987 17.461 -24.376 1.00 67.25 214 LEU A O 1
ATOM 1649 N N . SER A 1 215 ? 14.171 19.516 -24.049 1.00 55.94 215 SER A N 1
ATOM 1650 C CA . SER A 1 215 ? 15.323 20.202 -24.646 1.00 55.94 215 SER A CA 1
ATOM 1651 C C . SER A 1 215 ? 16.564 19.988 -23.772 1.00 55.94 215 SER A C 1
ATOM 1653 O O . SER A 1 215 ? 16.455 20.041 -22.553 1.00 55.94 215 SER A O 1
ATOM 1655 N N . SER A 1 216 ? 17.731 19.781 -24.389 1.00 52.59 216 SER A N 1
ATOM 1656 C CA . SER A 1 216 ? 19.010 19.296 -23.826 1.00 52.59 216 SER A CA 1
ATOM 1657 C C . SER A 1 216 ? 19.643 20.055 -22.638 1.00 52.59 216 SER A C 1
ATOM 1659 O O . SER A 1 216 ? 20.817 19.836 -22.337 1.00 52.59 216 SER A O 1
ATOM 1661 N N . GLU A 1 217 ? 18.929 20.951 -21.963 1.00 50.84 217 GLU A N 1
ATOM 1662 C CA . GLU A 1 217 ? 19.383 21.573 -20.722 1.00 50.84 217 GLU A CA 1
ATOM 1663 C C . GLU A 1 217 ? 19.048 20.655 -19.539 1.00 50.84 217 GLU A C 1
ATOM 1665 O O . GLU A 1 217 ? 17.901 20.308 -19.263 1.00 50.84 217 GLU A O 1
ATOM 1670 N N . VAL A 1 218 ? 20.108 20.169 -18.898 1.00 50.41 218 VAL A N 1
ATOM 1671 C CA . VAL A 1 218 ? 20.089 19.106 -17.891 1.00 50.41 218 VAL A CA 1
ATOM 1672 C C . VAL A 1 218 ? 19.521 19.639 -16.570 1.00 50.41 218 VAL A C 1
ATOM 1674 O O . VAL A 1 218 ? 20.275 20.068 -15.699 1.00 50.41 218 VAL A O 1
ATOM 1677 N N . ASP A 1 219 ? 18.198 19.586 -16.418 1.00 51.19 219 ASP A N 1
ATOM 1678 C CA . ASP A 1 219 ? 17.500 19.807 -15.147 1.00 51.19 219 ASP A CA 1
ATOM 1679 C C . ASP A 1 219 ? 17.260 18.474 -14.404 1.00 51.19 219 ASP A C 1
ATOM 1681 O O . ASP A 1 219 ? 17.115 17.400 -14.990 1.00 51.19 219 ASP A O 1
ATOM 1685 N N . PHE A 1 220 ? 17.240 18.538 -13.069 1.00 46.53 220 PHE A N 1
ATOM 1686 C CA . PHE A 1 220 ? 17.109 17.399 -12.144 1.00 46.53 220 PHE A CA 1
ATOM 1687 C C . PHE A 1 220 ? 15.821 16.567 -12.344 1.00 46.53 220 PHE A C 1
ATOM 1689 O O . PHE A 1 220 ? 15.816 15.377 -12.019 1.00 46.53 220 PHE A O 1
ATOM 1696 N N . ASP A 1 221 ? 14.778 17.154 -12.945 1.00 51.91 221 ASP A N 1
ATOM 1697 C CA . ASP A 1 221 ? 13.535 16.472 -13.353 1.00 51.91 221 ASP A CA 1
ATOM 1698 C C . ASP A 1 221 ? 13.796 15.276 -14.281 1.00 51.91 221 ASP A C 1
ATOM 1700 O O . ASP A 1 221 ? 13.092 14.265 -14.226 1.00 51.91 221 ASP A O 1
ATOM 1704 N N . ASN A 1 222 ? 14.879 15.329 -15.060 1.00 63.22 222 ASN A N 1
ATOM 1705 C CA . ASN A 1 222 ? 15.248 14.270 -15.993 1.00 63.22 222 ASN A CA 1
ATOM 1706 C C . ASN A 1 222 ? 15.625 12.978 -15.251 1.00 63.22 222 ASN A C 1
ATOM 1708 O O . ASN A 1 222 ? 15.363 11.887 -15.746 1.00 63.22 222 ASN A O 1
ATOM 1712 N N . SER A 1 223 ? 16.206 13.071 -14.047 1.00 70.44 223 SER A N 1
ATOM 1713 C CA . SER A 1 223 ? 16.619 11.886 -13.282 1.00 70.44 223 SER A CA 1
ATOM 1714 C C . SER A 1 223 ? 15.419 11.075 -12.799 1.00 70.44 223 SER A C 1
ATOM 1716 O O . SER A 1 223 ? 15.453 9.851 -12.857 1.00 70.44 223 SER A O 1
ATOM 1718 N N . MET A 1 224 ? 14.350 11.741 -12.353 1.00 82.62 224 MET A N 1
ATOM 1719 C CA . MET A 1 224 ? 13.154 11.067 -11.842 1.00 82.62 224 MET A CA 1
ATOM 1720 C C . MET A 1 224 ? 12.384 10.358 -12.961 1.00 82.62 224 MET A C 1
ATOM 1722 O O . MET A 1 224 ? 11.949 9.224 -12.778 1.00 82.62 224 MET A O 1
ATOM 1726 N N . LEU A 1 225 ? 12.237 11.000 -14.125 1.00 82.25 225 LEU A N 1
ATOM 1727 C CA . LEU A 1 225 ? 11.575 10.388 -15.282 1.00 82.25 225 LEU A CA 1
ATOM 1728 C C . LEU A 1 225 ? 12.376 9.189 -15.814 1.00 82.25 225 LEU A C 1
ATOM 1730 O O . LEU A 1 225 ? 11.794 8.164 -16.167 1.00 82.25 225 LEU A O 1
ATOM 1734 N N . MET A 1 226 ? 13.711 9.270 -15.803 1.00 80.94 226 MET A N 1
ATOM 1735 C CA . MET A 1 226 ? 14.570 8.134 -16.156 1.00 80.94 226 MET A CA 1
ATOM 1736 C C . MET A 1 226 ? 14.448 6.986 -15.146 1.00 80.94 226 MET A C 1
ATOM 1738 O O . MET A 1 226 ? 14.310 5.834 -15.554 1.00 80.94 226 MET A O 1
ATOM 1742 N N . ASP A 1 227 ? 14.422 7.283 -13.846 1.00 84.75 227 ASP A N 1
ATOM 1743 C CA . ASP A 1 227 ? 14.204 6.288 -12.790 1.00 84.75 227 ASP A CA 1
ATOM 1744 C C . ASP A 1 227 ? 12.822 5.623 -12.913 1.00 84.75 227 ASP A C 1
ATOM 1746 O O . ASP A 1 227 ? 12.707 4.400 -12.815 1.00 84.75 227 ASP A O 1
ATOM 1750 N N . ALA A 1 228 ? 11.775 6.404 -13.202 1.00 88.94 228 ALA A N 1
ATOM 1751 C CA . ALA A 1 228 ? 10.442 5.885 -13.493 1.00 88.94 228 ALA A CA 1
ATOM 1752 C C . ALA A 1 228 ? 10.451 4.972 -14.726 1.00 88.94 228 ALA A C 1
ATOM 1754 O O . ALA A 1 228 ? 9.835 3.909 -14.706 1.00 88.94 228 ALA A O 1
ATOM 1755 N N . ARG A 1 229 ? 11.185 5.340 -15.783 1.00 86.81 229 ARG A N 1
ATOM 1756 C CA . ARG A 1 229 ? 11.293 4.524 -16.999 1.00 86.81 229 ARG A CA 1
ATOM 1757 C C . ARG A 1 229 ? 11.930 3.180 -16.683 1.00 86.81 229 ARG A C 1
ATOM 1759 O O . ARG A 1 229 ? 11.377 2.156 -17.063 1.00 86.81 229 ARG A O 1
ATOM 1766 N N . VAL A 1 230 ? 13.039 3.181 -15.939 1.00 87.00 230 VAL A N 1
ATOM 1767 C CA . VAL A 1 230 ? 13.701 1.955 -15.466 1.00 87.00 230 VAL A CA 1
ATOM 1768 C C . VAL A 1 230 ? 12.748 1.108 -14.625 1.00 87.00 230 VAL A C 1
ATOM 1770 O O . VAL A 1 230 ? 12.702 -0.107 -14.795 1.00 87.00 230 VAL A O 1
ATOM 1773 N N . LEU A 1 231 ? 11.970 1.733 -13.741 1.00 91.25 231 LEU A N 1
ATOM 1774 C CA . LEU A 1 231 ? 10.981 1.043 -12.920 1.00 91.25 231 LEU A CA 1
ATOM 1775 C C . LEU A 1 231 ? 9.937 0.320 -13.783 1.00 91.25 231 LEU A C 1
ATOM 1777 O O . LEU A 1 231 ? 9.748 -0.884 -13.626 1.00 91.25 231 LEU A O 1
ATOM 1781 N N . PHE A 1 232 ? 9.309 1.024 -14.726 1.00 91.12 232 PHE A N 1
ATOM 1782 C CA . PHE A 1 232 ? 8.337 0.440 -15.651 1.00 91.12 232 PHE A CA 1
ATOM 1783 C C . PHE A 1 232 ? 8.938 -0.702 -16.480 1.00 91.12 232 PHE A C 1
ATOM 1785 O O . PHE A 1 232 ? 8.300 -1.737 -16.634 1.00 91.12 232 PHE A O 1
ATOM 1792 N N . ASP A 1 233 ? 10.170 -0.543 -16.954 1.00 89.19 233 ASP A N 1
ATOM 1793 C CA . ASP A 1 233 ? 10.935 -1.557 -17.683 1.00 89.19 233 ASP A CA 1
ATOM 1794 C C . ASP A 1 233 ? 11.169 -2.838 -16.861 1.00 89.19 233 ASP A C 1
ATOM 1796 O O . ASP A 1 233 ? 11.084 -3.953 -17.377 1.00 89.19 233 ASP A O 1
ATOM 1800 N N . VAL A 1 234 ? 11.489 -2.687 -15.572 1.00 91.44 234 VAL A N 1
ATOM 1801 C CA . VAL A 1 234 ? 11.677 -3.821 -14.658 1.00 91.44 234 VAL A CA 1
ATOM 1802 C C . VAL A 1 234 ? 10.356 -4.542 -14.425 1.00 91.44 234 VAL A C 1
ATOM 1804 O O . VAL A 1 234 ? 10.318 -5.766 -14.504 1.00 91.44 234 VAL A O 1
ATOM 1807 N N . PHE A 1 235 ? 9.274 -3.808 -14.163 1.00 94.38 235 PHE A N 1
ATOM 1808 C CA . PHE A 1 235 ? 7.965 -4.418 -13.933 1.00 94.38 235 PHE A CA 1
ATOM 1809 C C . PHE A 1 235 ? 7.366 -5.029 -15.194 1.00 94.38 235 PHE A C 1
ATOM 1811 O O . PHE A 1 235 ? 6.659 -6.026 -15.089 1.00 94.38 235 PHE A O 1
ATOM 1818 N N . ASP A 1 236 ? 7.680 -4.506 -16.376 1.00 91.69 236 ASP A N 1
ATOM 1819 C CA . ASP A 1 236 ? 7.257 -5.114 -17.633 1.00 91.69 236 ASP A CA 1
ATOM 1820 C C . ASP A 1 236 ? 7.830 -6.534 -17.769 1.00 91.69 236 ASP A C 1
ATOM 1822 O O . ASP A 1 236 ? 7.089 -7.474 -18.043 1.00 91.69 236 ASP A O 1
ATOM 1826 N N . ARG A 1 237 ? 9.116 -6.713 -17.444 1.00 91.75 237 ARG A N 1
ATOM 1827 C CA . ARG A 1 237 ? 9.832 -7.989 -17.611 1.00 91.75 237 ARG A CA 1
ATOM 1828 C C . ARG A 1 237 ? 9.737 -8.943 -16.414 1.00 91.75 237 ARG A C 1
ATOM 1830 O O . ARG A 1 237 ? 9.644 -10.149 -16.603 1.00 91.75 237 ARG A O 1
ATOM 1837 N N . ALA A 1 238 ? 9.795 -8.427 -15.186 1.00 94.62 238 ALA A N 1
ATOM 1838 C CA . ALA A 1 238 ? 9.892 -9.218 -13.952 1.00 94.62 238 ALA A CA 1
ATOM 1839 C C . ALA A 1 238 ? 8.673 -9.082 -13.025 1.00 94.62 238 ALA A C 1
ATOM 1841 O O . ALA A 1 238 ? 8.645 -9.696 -11.958 1.00 94.62 238 ALA A O 1
ATOM 1842 N N . GLY A 1 239 ? 7.682 -8.259 -13.382 1.00 94.19 239 GLY A N 1
ATOM 1843 C CA . GLY A 1 239 ? 6.609 -7.865 -12.467 1.00 94.19 239 GLY A CA 1
ATOM 1844 C C . GLY A 1 239 ? 5.778 -9.031 -11.932 1.00 94.19 239 GLY A C 1
ATOM 1845 O O . GLY A 1 239 ? 5.495 -9.065 -10.737 1.00 94.19 239 GLY A O 1
ATOM 1846 N N . GLU A 1 240 ? 5.455 -10.017 -12.771 1.00 95.50 240 GLU A N 1
ATOM 1847 C CA . GLU A 1 240 ? 4.707 -11.213 -12.354 1.00 95.50 240 GLU A CA 1
ATOM 1848 C C . GLU A 1 240 ? 5.480 -12.029 -11.306 1.00 95.50 240 GLU A C 1
ATOM 1850 O O . GLU A 1 240 ? 4.951 -12.358 -10.242 1.00 95.50 240 GLU A O 1
ATOM 1855 N N . ALA A 1 241 ? 6.764 -12.290 -11.564 1.00 96.56 241 ALA A N 1
ATOM 1856 C CA . ALA A 1 241 ? 7.628 -13.035 -10.655 1.00 96.56 241 ALA A CA 1
ATOM 1857 C C . ALA A 1 241 ? 7.811 -12.306 -9.313 1.00 96.56 241 ALA A C 1
ATOM 1859 O O . ALA A 1 241 ? 7.721 -12.923 -8.249 1.00 96.56 241 ALA A O 1
ATOM 1860 N N . LEU A 1 242 ? 8.010 -10.984 -9.350 1.00 96.75 242 LEU A N 1
ATOM 1861 C CA . LEU A 1 242 ? 8.110 -10.146 -8.152 1.00 96.75 242 LEU A CA 1
ATOM 1862 C C . LEU A 1 242 ? 6.804 -10.146 -7.345 1.00 96.75 242 LEU A C 1
ATOM 1864 O O . LEU A 1 242 ? 6.836 -10.297 -6.123 1.00 96.75 242 LEU A O 1
ATOM 1868 N N . SER A 1 243 ? 5.654 -10.018 -8.012 1.00 95.38 243 SER A N 1
ATOM 1869 C CA . SER A 1 243 ? 4.350 -10.039 -7.343 1.00 95.38 243 SER A CA 1
ATOM 1870 C C . SER A 1 243 ? 4.086 -11.395 -6.684 1.00 95.38 243 SER A C 1
ATOM 1872 O O . SER A 1 243 ? 3.747 -11.458 -5.499 1.00 95.38 243 SER A O 1
ATOM 1874 N N . SER A 1 244 ? 4.348 -12.488 -7.409 1.00 96.50 244 SER A N 1
ATOM 1875 C CA . SER A 1 244 ? 4.259 -13.862 -6.902 1.00 96.50 244 SER A CA 1
ATOM 1876 C C . SER A 1 244 ? 5.145 -14.087 -5.670 1.00 96.50 244 SER A C 1
ATOM 1878 O O . SER A 1 244 ? 4.692 -14.640 -4.662 1.00 96.50 244 SER A O 1
ATOM 1880 N N . TYR A 1 245 ? 6.382 -13.582 -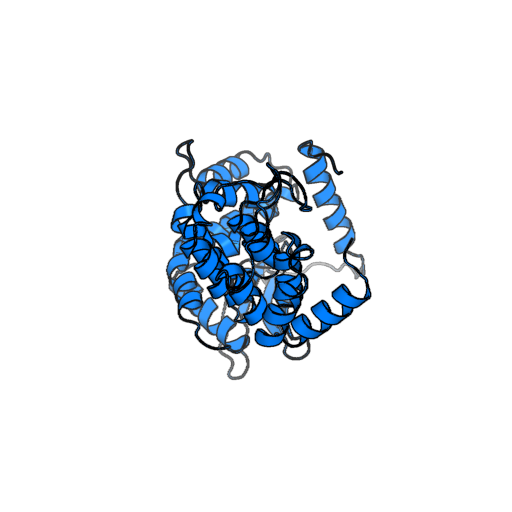5.688 1.00 96.56 245 TYR A N 1
ATOM 1881 C CA . TYR A 1 245 ? 7.289 -13.647 -4.541 1.00 96.56 245 TYR A CA 1
ATOM 1882 C C . TYR A 1 245 ? 6.697 -12.976 -3.288 1.00 96.56 245 TYR A C 1
ATOM 1884 O O . TYR A 1 245 ? 6.702 -13.561 -2.204 1.00 96.56 245 TYR A O 1
ATOM 1892 N N . CYS A 1 246 ? 6.120 -11.778 -3.422 1.00 94.50 246 CYS A N 1
ATOM 1893 C CA . CYS A 1 246 ? 5.485 -11.080 -2.299 1.00 94.50 246 CYS A CA 1
ATOM 1894 C C . CYS A 1 246 ? 4.215 -11.785 -1.787 1.00 94.50 246 CYS A C 1
ATOM 1896 O O . CYS A 1 246 ? 3.975 -11.836 -0.575 1.00 94.50 246 CYS A O 1
ATOM 1898 N N . ILE A 1 247 ? 3.404 -12.338 -2.693 1.00 93.81 247 ILE A N 1
ATOM 1899 C CA . ILE A 1 247 ? 2.159 -13.046 -2.354 1.00 93.81 247 ILE A CA 1
ATOM 1900 C C . ILE A 1 247 ? 2.461 -14.329 -1.572 1.00 93.81 247 ILE A C 1
ATOM 1902 O O . ILE A 1 247 ? 1.832 -14.593 -0.548 1.00 93.81 247 ILE A O 1
ATOM 1906 N N . THR A 1 248 ? 3.460 -15.095 -2.010 1.00 94.62 248 THR A N 1
ATOM 1907 C CA . THR A 1 248 ? 3.821 -16.402 -1.428 1.00 94.62 248 THR A CA 1
ATOM 1908 C C . THR A 1 248 ? 4.659 -16.310 -0.147 1.00 94.62 248 THR A C 1
ATOM 1910 O O . THR A 1 248 ? 4.994 -17.325 0.471 1.00 94.62 248 THR A O 1
ATOM 1913 N N . MET A 1 249 ? 4.985 -15.100 0.305 1.00 92.00 249 MET A N 1
ATOM 1914 C CA . MET A 1 249 ? 5.690 -14.878 1.560 1.00 92.00 249 MET A CA 1
ATOM 1915 C C . MET A 1 249 ? 4.747 -15.074 2.758 1.00 92.00 249 MET A C 1
ATOM 1917 O O . MET A 1 249 ? 4.011 -14.165 3.117 1.00 92.00 249 MET A O 1
ATOM 1921 N N . PHE A 1 250 ? 4.781 -16.235 3.418 1.00 90.25 250 PHE A N 1
ATOM 1922 C CA . PHE A 1 250 ? 3.904 -16.538 4.572 1.00 90.25 250 PHE A CA 1
ATOM 1923 C C . PHE A 1 250 ? 4.561 -16.373 5.950 1.00 90.25 250 PHE A C 1
ATOM 1925 O O . PHE A 1 250 ? 3.909 -16.545 6.978 1.00 90.25 250 PHE A O 1
ATOM 1932 N N . LYS A 1 251 ? 5.860 -16.072 5.994 1.00 92.94 251 LYS A N 1
ATOM 1933 C CA . LYS A 1 251 ? 6.621 -15.878 7.234 1.00 92.94 251 LYS A CA 1
ATOM 1934 C C . LYS A 1 251 ? 7.748 -14.868 7.020 1.00 92.94 251 LYS A C 1
ATOM 1936 O O . LYS A 1 251 ? 8.176 -14.716 5.874 1.00 92.94 251 LYS A O 1
ATOM 1941 N N . PRO A 1 252 ? 8.279 -14.250 8.092 1.00 94.19 252 PRO A N 1
ATOM 1942 C CA . PRO A 1 252 ? 9.447 -13.385 7.989 1.00 94.19 252 PRO A CA 1
ATOM 1943 C C . PRO A 1 252 ? 10.618 -14.087 7.290 1.00 94.19 252 PRO A C 1
ATOM 1945 O O . PRO A 1 252 ? 10.993 -15.207 7.655 1.00 94.19 252 PRO A O 1
ATOM 1948 N N . ILE A 1 253 ? 11.185 -13.423 6.282 1.00 92.06 253 ILE A N 1
ATOM 1949 C CA . ILE A 1 253 ? 12.368 -13.871 5.539 1.00 92.06 253 ILE A CA 1
ATOM 1950 C C . ILE A 1 253 ? 13.530 -12.936 5.901 1.00 92.06 253 ILE A C 1
ATOM 1952 O O . ILE A 1 253 ? 13.339 -11.721 5.868 1.00 92.06 253 ILE A O 1
ATOM 1956 N N . PRO A 1 254 ? 14.727 -13.461 6.227 1.00 89.75 254 PRO A N 1
ATOM 1957 C CA . PRO A 1 254 ? 15.895 -12.623 6.485 1.00 89.75 254 PRO A CA 1
ATOM 1958 C C . PRO A 1 254 ? 16.213 -11.688 5.300 1.00 89.75 254 PRO A C 1
ATOM 1960 O O . PRO A 1 254 ? 16.172 -12.153 4.154 1.00 89.75 254 PRO A O 1
ATOM 1963 N N . PRO A 1 255 ? 16.571 -10.412 5.536 1.00 86.31 255 PRO A N 1
ATOM 1964 C CA . PRO A 1 255 ? 16.834 -9.434 4.475 1.00 86.31 255 PRO A CA 1
ATOM 1965 C C . PRO A 1 255 ? 17.873 -9.880 3.439 1.00 86.31 255 PRO A C 1
ATOM 1967 O O . PRO A 1 255 ? 17.735 -9.582 2.253 1.00 86.31 255 PRO A O 1
ATOM 1970 N N . GLU A 1 256 ? 18.897 -10.630 3.853 1.00 85.12 256 GLU A N 1
ATOM 1971 C CA . GLU A 1 256 ? 19.930 -11.160 2.957 1.00 85.12 256 GLU A CA 1
ATOM 1972 C C . GLU A 1 256 ? 19.350 -12.171 1.970 1.00 85.12 256 GLU A C 1
ATOM 1974 O O . GLU A 1 256 ? 19.716 -12.180 0.796 1.00 85.12 256 GLU A O 1
ATOM 1979 N N . LYS A 1 257 ? 18.414 -13.002 2.438 1.00 88.06 257 LYS A N 1
ATOM 1980 C CA . LYS A 1 257 ? 17.723 -13.962 1.583 1.00 88.06 257 LYS A CA 1
ATOM 1981 C C . LYS A 1 257 ? 16.768 -13.251 0.625 1.00 88.06 257 LYS A C 1
ATOM 1983 O O . LYS A 1 257 ? 16.777 -13.579 -0.555 1.00 88.06 257 LYS A O 1
ATOM 1988 N N . VAL A 1 258 ? 16.033 -12.235 1.091 1.00 90.19 258 VAL A N 1
ATOM 1989 C CA . VAL A 1 258 ? 15.191 -11.401 0.211 1.00 90.19 258 VAL A CA 1
ATOM 1990 C C . VAL A 1 258 ? 16.024 -10.778 -0.908 1.00 90.19 258 VAL A C 1
ATOM 1992 O O . VAL A 1 258 ? 15.628 -10.834 -2.067 1.00 90.19 258 VAL A O 1
ATOM 1995 N N . LEU A 1 259 ? 17.200 -10.230 -0.584 1.00 87.06 259 LEU A N 1
ATOM 1996 C CA . LEU A 1 259 ? 18.116 -9.669 -1.577 1.00 87.06 259 LEU A CA 1
ATOM 1997 C C . LEU A 1 259 ? 18.526 -10.709 -2.629 1.00 87.06 259 LEU A C 1
ATOM 1999 O O . LEU A 1 259 ? 18.479 -10.410 -3.820 1.00 87.06 259 LEU A O 1
ATOM 2003 N N . VAL A 1 260 ? 18.937 -11.906 -2.200 1.00 84.94 260 VAL A N 1
ATOM 2004 C CA . VAL A 1 260 ? 19.362 -12.982 -3.110 1.00 84.94 260 VAL A CA 1
ATOM 2005 C C . VAL A 1 260 ? 18.212 -13.428 -4.010 1.00 84.94 260 VAL A C 1
ATOM 2007 O O . VAL A 1 260 ? 18.391 -13.468 -5.227 1.00 84.94 260 VAL A O 1
ATOM 2010 N N . ASP A 1 261 ? 17.049 -13.711 -3.425 1.00 91.62 261 ASP A N 1
ATOM 2011 C CA . ASP A 1 261 ? 15.888 -14.242 -4.139 1.00 91.62 261 ASP A CA 1
ATOM 2012 C C . ASP A 1 261 ? 15.372 -13.215 -5.163 1.00 91.62 261 ASP A C 1
ATOM 2014 O O . ASP A 1 261 ? 15.290 -13.513 -6.353 1.00 91.62 261 ASP A O 1
ATOM 2018 N N . VAL A 1 262 ? 15.132 -11.968 -4.739 1.00 91.69 262 VAL A N 1
ATOM 2019 C CA . VAL A 1 262 ? 14.622 -10.893 -5.612 1.00 91.69 262 VAL A CA 1
ATOM 2020 C C . VAL A 1 262 ? 15.595 -10.582 -6.744 1.00 91.69 262 VAL A C 1
ATOM 2022 O O . VAL A 1 262 ? 15.183 -10.430 -7.890 1.00 91.69 262 VAL A O 1
ATOM 2025 N N . VAL A 1 263 ? 16.898 -10.515 -6.464 1.00 87.00 263 VAL A N 1
ATOM 2026 C CA . VAL A 1 263 ? 17.886 -10.298 -7.528 1.00 87.00 263 VAL A CA 1
ATOM 2027 C C . VAL A 1 263 ? 17.953 -11.490 -8.483 1.00 87.00 263 VAL A C 1
ATOM 2029 O O . VAL A 1 263 ? 18.192 -11.285 -9.672 1.00 87.00 263 VAL A O 1
ATOM 2032 N N . GLY A 1 264 ? 17.760 -12.716 -7.992 1.00 85.44 264 GLY A N 1
ATOM 2033 C CA . GLY A 1 264 ? 17.620 -13.904 -8.834 1.00 85.44 264 GLY A CA 1
ATOM 2034 C C . GLY A 1 264 ? 16.516 -13.721 -9.875 1.00 85.44 264 GLY A C 1
ATOM 2035 O O . GLY A 1 264 ? 16.794 -13.804 -11.069 1.00 85.44 264 GLY A O 1
ATOM 2036 N N . LEU A 1 265 ? 15.319 -13.324 -9.431 1.00 91.81 265 LEU A N 1
ATOM 2037 C CA . LEU A 1 265 ? 14.173 -13.055 -10.312 1.00 91.81 265 LEU A CA 1
ATOM 2038 C C . LEU A 1 265 ? 14.480 -11.966 -11.351 1.00 91.81 265 LEU A C 1
ATOM 2040 O O . LEU A 1 265 ? 14.149 -12.094 -12.528 1.00 91.81 265 LEU A O 1
ATOM 2044 N N . LEU A 1 266 ? 15.165 -10.898 -10.935 1.00 88.31 266 LEU A N 1
ATOM 2045 C CA . LEU A 1 266 ? 15.551 -9.808 -11.834 1.00 88.31 266 LEU A CA 1
ATOM 2046 C C . LEU A 1 266 ? 16.561 -10.255 -12.908 1.00 88.31 266 LEU A C 1
ATOM 2048 O O . LEU A 1 266 ? 16.500 -9.773 -14.043 1.00 88.31 266 LEU A O 1
ATOM 2052 N N . LYS A 1 267 ? 17.478 -11.174 -12.578 1.00 83.50 267 LYS A N 1
ATOM 2053 C CA . LYS A 1 267 ? 18.425 -11.758 -13.547 1.00 83.50 267 LYS A CA 1
ATOM 2054 C C . LYS A 1 267 ? 17.720 -12.647 -14.557 1.00 83.50 267 LYS A C 1
ATOM 2056 O O . LYS A 1 267 ? 18.008 -12.545 -15.742 1.00 83.50 267 LYS A O 1
ATOM 2061 N N . GLU A 1 268 ? 16.817 -13.503 -14.089 1.00 87.00 268 GLU A N 1
ATOM 2062 C CA . GLU A 1 268 ? 16.058 -14.421 -14.946 1.00 87.00 268 GLU A CA 1
ATOM 2063 C C . GLU A 1 268 ? 15.211 -13.668 -15.976 1.00 87.00 268 GLU A C 1
ATOM 2065 O O . GLU A 1 268 ? 15.107 -14.094 -17.122 1.00 87.00 268 GLU A O 1
ATOM 2070 N N . ALA A 1 269 ? 14.683 -12.505 -15.594 1.00 84.62 269 ALA A N 1
ATOM 2071 C CA . ALA A 1 269 ? 13.902 -11.632 -16.462 1.00 84.62 269 ALA A CA 1
ATOM 2072 C C . ALA A 1 269 ? 14.741 -10.715 -17.385 1.00 84.62 269 ALA A C 1
ATOM 2074 O O . ALA A 1 269 ? 14.185 -9.808 -18.004 1.00 84.62 269 ALA A O 1
ATOM 2075 N N . ASP A 1 270 ? 16.072 -10.874 -17.430 1.00 77.62 270 ASP A N 1
ATOM 2076 C CA . ASP A 1 270 ? 17.010 -10.013 -18.181 1.00 77.62 270 ASP A CA 1
ATOM 2077 C C . ASP A 1 270 ? 16.827 -8.503 -17.897 1.00 77.62 270 ASP A C 1
ATOM 2079 O O . ASP A 1 270 ? 17.091 -7.617 -18.711 1.00 77.62 270 ASP A O 1
ATOM 2083 N N . THR A 1 271 ? 16.350 -8.169 -16.693 1.00 63.56 271 THR A N 1
ATOM 2084 C CA . THR A 1 271 ? 16.210 -6.765 -16.266 1.00 63.56 271 THR A CA 1
ATOM 2085 C C . THR A 1 271 ? 17.543 -6.153 -15.851 1.00 63.56 271 THR A C 1
ATOM 2087 O O . THR A 1 271 ? 17.674 -4.930 -15.766 1.00 63.56 271 THR A O 1
ATOM 2090 N N . LEU A 1 272 ? 18.549 -6.999 -15.633 1.00 59.31 272 LEU A N 1
ATOM 2091 C CA . LEU A 1 272 ? 19.914 -6.632 -15.290 1.00 59.31 272 LEU A CA 1
ATOM 2092 C C . LEU A 1 272 ? 20.786 -6.775 -16.542 1.00 59.31 272 LEU A C 1
ATOM 2094 O O . LEU A 1 272 ? 21.432 -7.801 -16.727 1.00 59.31 272 LEU A O 1
ATOM 2098 N N . ARG A 1 273 ? 20.807 -5.756 -17.413 1.00 47.59 273 ARG A N 1
ATOM 2099 C CA . ARG A 1 273 ? 21.684 -5.769 -18.601 1.00 47.59 273 ARG A CA 1
ATOM 2100 C C . ARG A 1 273 ? 23.150 -6.058 -18.210 1.00 47.59 273 ARG A C 1
ATOM 2102 O O . ARG A 1 273 ? 23.579 -5.588 -17.154 1.00 47.59 273 ARG A O 1
ATOM 2109 N N . PRO A 1 274 ? 23.951 -6.740 -19.054 1.00 36.62 274 PRO A N 1
ATOM 2110 C CA . PRO A 1 274 ? 25.354 -7.076 -18.763 1.00 36.62 274 PRO A CA 1
ATOM 2111 C C . PRO A 1 274 ? 26.246 -5.869 -18.438 1.00 36.62 274 PRO A C 1
ATOM 2113 O O . PRO A 1 274 ? 27.176 -5.985 -17.644 1.00 36.62 274 PRO A O 1
ATOM 2116 N N . ASP A 1 275 ? 25.914 -4.692 -18.973 1.00 35.44 275 ASP A N 1
ATOM 2117 C CA . ASP A 1 275 ? 26.602 -3.432 -18.664 1.00 35.44 275 ASP A CA 1
ATOM 2118 C C . ASP A 1 275 ? 26.376 -2.957 -17.216 1.00 35.44 275 ASP A C 1
ATOM 2120 O O . ASP A 1 275 ? 27.017 -2.005 -16.778 1.00 35.44 275 ASP A O 1
ATOM 2124 N N . ASN A 1 276 ? 25.479 -3.618 -16.468 1.00 36.75 276 ASN A N 1
ATOM 2125 C CA . ASN A 1 276 ? 25.055 -3.230 -15.130 1.00 36.75 276 ASN A CA 1
ATOM 2126 C C . ASN A 1 276 ? 25.506 -4.159 -13.990 1.00 36.75 276 ASN A C 1
ATOM 2128 O O . ASN A 1 276 ? 25.336 -3.725 -12.856 1.00 36.75 276 ASN A O 1
ATOM 2132 N N . ILE A 1 277 ? 26.096 -5.353 -14.200 1.00 38.53 277 ILE A N 1
ATOM 2133 C CA . ILE A 1 277 ? 26.639 -6.193 -13.097 1.00 38.53 277 ILE A CA 1
ATOM 2134 C C . ILE A 1 277 ? 27.734 -7.176 -13.582 1.00 38.53 277 ILE A C 1
ATOM 2136 O O . ILE A 1 277 ? 27.473 -8.014 -14.438 1.00 38.53 277 ILE A O 1
ATOM 2140 N N . ILE A 1 278 ? 28.912 -7.189 -12.932 1.00 31.48 278 ILE A N 1
ATOM 2141 C CA . ILE A 1 278 ? 29.824 -8.357 -12.886 1.00 31.48 278 ILE A CA 1
ATOM 2142 C C . ILE A 1 278 ? 29.692 -8.992 -11.495 1.00 31.48 278 ILE A C 1
ATOM 2144 O O . ILE A 1 278 ? 29.847 -8.296 -10.493 1.00 31.48 278 ILE A O 1
ATOM 2148 N N . MET A 1 279 ? 29.412 -10.295 -11.416 1.00 31.98 279 MET A N 1
ATOM 2149 C CA . MET A 1 279 ? 29.523 -11.080 -10.179 1.00 31.98 279 MET A CA 1
ATOM 2150 C C . MET A 1 279 ? 30.846 -11.847 -10.188 1.00 31.98 279 MET A C 1
ATOM 2152 O O . MET A 1 279 ? 31.009 -12.761 -10.991 1.00 31.98 279 MET A O 1
ATOM 2156 N N . GLU A 1 280 ? 31.768 -11.528 -9.281 1.00 27.17 280 GLU A N 1
ATOM 2157 C CA . GLU A 1 280 ? 32.865 -12.443 -8.951 1.00 27.17 280 GLU A CA 1
ATOM 2158 C C . GLU A 1 280 ? 32.431 -13.331 -7.783 1.00 27.17 280 GLU A C 1
ATOM 2160 O O . GLU A 1 280 ? 32.192 -12.866 -6.667 1.00 27.17 280 GLU A O 1
ATOM 2165 N N . SER A 1 281 ? 32.316 -14.632 -8.049 1.00 26.75 281 SER A N 1
ATOM 2166 C CA . SER A 1 281 ? 32.100 -15.652 -7.030 1.00 26.75 281 SER A CA 1
ATOM 2167 C C . SER A 1 281 ? 33.354 -15.776 -6.162 1.00 26.75 281 SER A C 1
ATOM 2169 O O . SER A 1 281 ? 34.282 -16.506 -6.506 1.00 26.75 281 SER A O 1
ATOM 2171 N N . SER A 1 282 ? 33.390 -15.076 -5.030 1.00 27.38 282 SER A N 1
ATOM 2172 C CA . SER A 1 282 ? 34.322 -15.394 -3.948 1.00 27.38 282 SER A CA 1
ATOM 2173 C C . SER A 1 282 ? 33.539 -15.900 -2.741 1.00 27.38 282 SER A C 1
ATOM 2175 O O . SER A 1 282 ? 32.568 -15.306 -2.269 1.00 27.38 282 SER A O 1
ATOM 2177 N N . SER A 1 283 ? 33.932 -17.090 -2.311 1.00 32.31 283 SER A N 1
ATOM 2178 C CA . SER A 1 283 ? 33.318 -17.921 -1.287 1.00 32.31 283 SER A CA 1
ATOM 2179 C C . SER A 1 283 ? 33.416 -17.284 0.101 1.00 32.31 283 SER A C 1
ATOM 2181 O O . SER A 1 283 ? 34.258 -17.704 0.883 1.00 32.31 283 SER A O 1
ATOM 2183 N N . SER A 1 284 ? 32.591 -16.272 0.390 1.00 32.31 284 SER A N 1
ATOM 2184 C CA . SER A 1 284 ? 32.205 -15.861 1.759 1.00 32.31 284 SER A CA 1
ATOM 2185 C C . SER A 1 284 ? 31.359 -14.579 1.839 1.00 32.31 284 SER A C 1
ATOM 2187 O O . SER A 1 284 ? 31.019 -14.171 2.944 1.00 32.31 284 SER A O 1
ATOM 2189 N N . SER A 1 285 ? 31.000 -13.916 0.731 1.00 34.22 285 SER A N 1
ATOM 2190 C CA . SER A 1 285 ? 30.178 -12.696 0.799 1.00 34.22 285 SER A CA 1
ATOM 2191 C C . SER A 1 285 ? 29.406 -12.437 -0.497 1.00 34.22 285 SER A C 1
ATOM 2193 O O . SER A 1 285 ? 29.993 -12.349 -1.575 1.00 34.22 285 SER A O 1
ATOM 2195 N N . SER A 1 286 ? 28.082 -12.303 -0.403 1.00 35.72 286 SER A N 1
ATOM 2196 C CA . SER A 1 286 ? 27.202 -11.960 -1.523 1.00 35.72 286 SER A CA 1
ATOM 2197 C C . SER A 1 286 ? 27.248 -10.451 -1.794 1.00 35.72 286 SER A C 1
ATOM 2199 O O . SER A 1 286 ? 26.487 -9.681 -1.208 1.00 35.72 286 SER A O 1
ATOM 2201 N N . HIS A 1 287 ? 28.153 -10.022 -2.676 1.00 38.81 287 HIS A N 1
ATOM 2202 C CA . HIS A 1 287 ? 28.245 -8.639 -3.148 1.00 38.81 287 HIS A CA 1
ATOM 2203 C C . HIS A 1 287 ? 27.563 -8.472 -4.514 1.00 38.81 287 HIS A C 1
ATOM 2205 O O . HIS A 1 287 ? 27.798 -9.257 -5.430 1.00 38.81 287 HIS A O 1
ATOM 2211 N N . LEU A 1 288 ? 26.741 -7.428 -4.665 1.00 39.47 288 LEU A N 1
ATOM 2212 C CA . LEU A 1 288 ? 26.015 -7.118 -5.902 1.00 39.47 288 LEU A CA 1
ATOM 2213 C C . LEU A 1 288 ? 26.458 -5.774 -6.463 1.00 39.47 288 LEU A C 1
ATOM 2215 O O . LEU A 1 288 ? 26.250 -4.780 -5.793 1.00 39.47 288 LEU A O 1
ATOM 2219 N N . HIS A 1 289 ? 27.041 -5.721 -7.658 1.00 41.03 289 HIS A N 1
ATOM 2220 C CA . HIS A 1 289 ? 27.502 -4.476 -8.284 1.00 41.03 289 HIS A CA 1
ATOM 2221 C C . HIS A 1 289 ? 26.402 -3.853 -9.155 1.00 41.03 289 HIS A C 1
ATOM 2223 O O . HIS A 1 289 ? 25.876 -4.565 -9.983 1.00 41.03 289 HIS A O 1
ATOM 2229 N N . THR A 1 290 ? 26.097 -2.560 -9.042 1.00 38.03 290 THR A N 1
ATOM 2230 C CA . THR A 1 290 ? 25.164 -1.821 -9.927 1.00 38.03 290 THR A CA 1
ATOM 2231 C C . THR A 1 290 ? 25.834 -0.567 -10.489 1.00 38.03 290 THR A C 1
ATOM 2233 O O . THR A 1 290 ? 26.541 0.111 -9.750 1.00 38.03 290 THR A O 1
ATOM 2236 N N . PHE A 1 291 ? 25.634 -0.212 -11.758 1.00 37.09 291 PHE A N 1
ATOM 2237 C CA . PHE A 1 291 ? 26.342 0.918 -12.382 1.00 37.09 291 PHE A CA 1
ATOM 2238 C C . PHE A 1 291 ? 25.538 2.216 -12.259 1.00 37.09 291 PHE A C 1
ATOM 2240 O O . PHE A 1 291 ? 24.326 2.227 -12.454 1.00 37.09 291 PHE A O 1
ATOM 2247 N N . ALA A 1 292 ? 26.229 3.321 -11.978 1.00 38.22 292 ALA A N 1
ATOM 2248 C CA . ALA A 1 292 ? 25.716 4.671 -12.190 1.00 38.22 292 ALA A CA 1
ATOM 2249 C C . ALA A 1 292 ? 26.711 5.431 -13.078 1.00 38.22 292 ALA A C 1
ATOM 2251 O O . ALA A 1 292 ? 27.859 5.666 -12.696 1.00 38.22 292 ALA A O 1
ATOM 2252 N N . GLY A 1 293 ? 26.293 5.770 -14.298 1.00 29.59 293 GLY A N 1
ATOM 2253 C CA . GLY A 1 293 ? 27.113 6.527 -15.237 1.00 29.59 293 GLY A CA 1
ATOM 2254 C C . GLY A 1 293 ? 27.046 8.024 -14.947 1.00 29.59 293 GLY A C 1
ATOM 2255 O O . GLY A 1 293 ? 26.038 8.660 -15.233 1.00 29.59 293 GLY A O 1
ATOM 2256 N N . GLN A 1 294 ? 28.136 8.608 -14.445 1.00 31.05 294 GLN A N 1
ATOM 2257 C CA . GLN A 1 294 ? 28.387 10.047 -14.557 1.00 31.05 294 GLN A CA 1
ATOM 2258 C C . GLN A 1 294 ? 29.813 10.293 -15.071 1.00 31.05 294 GLN A C 1
ATOM 2260 O O . GLN A 1 294 ? 30.793 9.794 -14.519 1.00 31.05 294 GLN A O 1
ATOM 2265 N N . ASN A 1 295 ? 29.928 11.099 -16.132 1.00 29.88 295 ASN A N 1
ATOM 2266 C CA . ASN A 1 295 ? 31.179 11.679 -16.645 1.00 29.88 295 ASN A CA 1
ATOM 2267 C C . ASN A 1 295 ? 32.293 10.683 -17.018 1.00 29.88 295 ASN A C 1
ATOM 2269 O O . ASN A 1 295 ? 33.450 10.884 -16.649 1.00 29.88 295 ASN A O 1
ATOM 2273 N N . GLY A 1 296 ? 31.968 9.596 -17.727 1.00 28.94 296 GLY A N 1
ATOM 2274 C CA . GLY A 1 296 ? 32.978 8.633 -18.197 1.00 28.94 296 GLY A CA 1
ATOM 2275 C C . GLY A 1 296 ? 33.730 7.901 -17.075 1.00 28.94 296 GLY A C 1
ATOM 2276 O O . GLY A 1 296 ? 34.726 7.233 -17.338 1.00 28.94 296 GLY A O 1
ATOM 2277 N N . LYS A 1 297 ? 33.264 8.013 -15.823 1.00 30.03 297 LYS A N 1
ATOM 2278 C CA . LYS A 1 297 ? 33.738 7.232 -14.679 1.00 30.03 297 LYS A CA 1
ATOM 2279 C C . LYS A 1 297 ? 32.718 6.139 -14.382 1.00 30.03 297 LYS A C 1
ATOM 2281 O O . LYS A 1 297 ? 31.549 6.423 -14.137 1.00 30.03 297 LYS A O 1
ATOM 2286 N N . LEU A 1 298 ? 33.173 4.890 -14.396 1.00 29.73 298 LEU A N 1
ATOM 2287 C CA . LEU A 1 298 ? 32.377 3.738 -13.980 1.00 29.73 298 LEU A CA 1
ATOM 2288 C C . LEU A 1 298 ? 32.291 3.740 -12.448 1.00 29.73 298 LEU A C 1
ATOM 2290 O O . LEU A 1 298 ? 33.263 3.407 -11.762 1.00 29.73 298 LEU A O 1
ATOM 2294 N N . VAL A 1 299 ? 31.141 4.152 -11.912 1.00 32.66 299 VAL A N 1
ATOM 2295 C CA . VAL A 1 299 ? 30.832 4.055 -10.480 1.00 32.66 299 VAL A CA 1
ATOM 2296 C C . VAL A 1 299 ? 30.053 2.764 -10.257 1.00 32.66 299 VAL A C 1
ATOM 2298 O O . VAL A 1 299 ? 28.940 2.607 -10.757 1.00 32.66 299 VAL A O 1
ATOM 2301 N N . TYR A 1 300 ? 30.646 1.828 -9.517 1.00 36.03 300 TYR A N 1
ATOM 2302 C CA . TYR A 1 300 ? 29.984 0.597 -9.093 1.00 36.03 300 TYR A CA 1
ATOM 2303 C C . TYR A 1 300 ? 29.322 0.862 -7.747 1.00 36.03 300 TYR A C 1
ATOM 2305 O O . TYR A 1 300 ? 29.974 1.358 -6.839 1.00 36.03 300 TYR A O 1
ATOM 2313 N N . SER A 1 301 ? 28.070 0.483 -7.565 1.00 44.38 301 SER A N 1
ATOM 2314 C CA . SER A 1 301 ? 27.397 0.476 -6.271 1.00 44.38 301 SER A CA 1
ATOM 2315 C C . SER A 1 301 ? 27.266 -0.969 -5.813 1.00 44.38 301 SER A C 1
ATOM 2317 O O . SER A 1 301 ? 26.540 -1.746 -6.418 1.00 44.38 301 SER A O 1
ATOM 2319 N N . GLN A 1 302 ? 28.011 -1.364 -4.780 1.00 55.25 302 GLN A N 1
ATOM 2320 C CA . GLN A 1 302 ? 27.838 -2.675 -4.164 1.00 55.25 302 GLN A CA 1
ATOM 2321 C C . GLN A 1 302 ? 26.667 -2.648 -3.180 1.00 55.25 302 GLN A C 1
ATOM 2323 O O . GLN A 1 302 ? 26.779 -1.989 -2.142 1.00 55.25 302 GLN A O 1
ATOM 2328 N N . LEU A 1 303 ? 25.575 -3.357 -3.474 1.00 58.81 303 LEU A N 1
ATOM 2329 C CA . LEU A 1 303 ? 24.501 -3.592 -2.511 1.00 58.81 303 LEU A CA 1
ATOM 2330 C C . LEU A 1 303 ? 24.918 -4.696 -1.538 1.00 58.81 303 LEU A C 1
ATOM 2332 O O . LEU A 1 303 ? 25.291 -5.796 -1.946 1.00 58.81 303 LEU A O 1
ATOM 2336 N N . HIS A 1 304 ? 24.865 -4.382 -0.248 1.00 62.50 304 HIS A N 1
ATOM 2337 C CA . HIS A 1 304 ? 25.030 -5.344 0.836 1.00 62.50 304 HIS A CA 1
ATOM 2338 C C . HIS A 1 304 ? 24.126 -4.960 2.006 1.00 62.50 304 HIS A C 1
ATOM 2340 O O . HIS A 1 304 ? 23.882 -3.775 2.260 1.00 62.50 304 HIS A O 1
ATOM 2346 N N . TRP A 1 305 ? 23.623 -5.964 2.718 1.00 61.34 305 TRP A N 1
ATOM 2347 C CA . TRP A 1 305 ? 22.914 -5.738 3.969 1.00 61.34 305 TRP A CA 1
ATOM 2348 C C . TRP A 1 305 ? 23.923 -5.453 5.082 1.00 61.34 305 TRP A C 1
ATOM 2350 O O . TRP A 1 305 ? 24.911 -6.173 5.224 1.00 61.34 305 TRP A O 1
ATOM 2360 N N . ASP A 1 306 ? 23.698 -4.381 5.841 1.00 64.31 306 ASP A N 1
ATOM 2361 C CA . ASP A 1 306 ? 24.490 -4.060 7.024 1.00 64.31 306 ASP A CA 1
ATOM 2362 C C . ASP A 1 306 ? 23.697 -4.452 8.281 1.00 64.31 306 ASP A C 1
ATOM 2364 O O . ASP A 1 306 ? 22.784 -3.715 8.675 1.00 64.31 306 ASP A O 1
ATOM 2368 N N . PRO A 1 307 ? 24.029 -5.586 8.928 1.00 54.25 307 PRO A N 1
ATOM 2369 C CA . PRO A 1 307 ? 23.294 -6.066 10.093 1.00 54.25 307 PRO A CA 1
ATOM 2370 C C . PRO A 1 307 ? 23.462 -5.162 11.322 1.00 54.25 307 PRO A C 1
ATOM 2372 O O . PRO A 1 307 ? 22.596 -5.171 12.191 1.00 54.25 307 PRO A O 1
ATOM 2375 N N . LEU A 1 308 ? 24.524 -4.347 11.400 1.00 51.44 308 LEU A N 1
ATOM 2376 C CA . LEU A 1 308 ? 24.730 -3.414 12.517 1.00 51.44 308 LEU A CA 1
ATOM 2377 C C . LEU A 1 308 ? 23.828 -2.184 12.412 1.00 51.44 308 LEU A C 1
ATOM 2379 O O . LEU A 1 308 ? 23.489 -1.576 13.424 1.00 51.44 308 LEU A O 1
ATOM 2383 N N . LEU A 1 309 ? 23.462 -1.800 11.189 1.00 52.22 309 LEU A N 1
ATOM 2384 C CA . LEU A 1 309 ? 22.622 -0.632 10.926 1.00 52.22 309 LEU A CA 1
ATOM 2385 C C . LEU A 1 309 ? 21.192 -0.990 10.513 1.00 52.22 309 LEU A C 1
ATOM 2387 O O . LEU A 1 309 ? 20.398 -0.076 10.296 1.00 52.22 309 LEU A O 1
ATOM 2391 N N . GLY A 1 310 ? 20.880 -2.281 10.363 1.00 57.97 310 GLY A N 1
ATOM 2392 C CA . GLY A 1 310 ? 19.562 -2.764 9.948 1.00 57.97 310 GLY A CA 1
ATOM 2393 C C . GLY A 1 310 ? 19.100 -2.177 8.613 1.00 57.97 310 GLY A C 1
ATOM 2394 O O . GLY A 1 310 ? 17.925 -1.855 8.461 1.00 57.97 310 GLY A O 1
ATOM 2395 N N . ARG A 1 311 ? 20.023 -1.946 7.668 1.00 61.78 311 ARG A N 1
ATOM 2396 C CA . ARG A 1 311 ? 19.708 -1.276 6.396 1.00 61.78 311 ARG A CA 1
ATOM 2397 C C . ARG A 1 311 ? 20.556 -1.775 5.235 1.00 61.78 311 ARG A C 1
ATOM 2399 O O . ARG A 1 311 ? 21.705 -2.179 5.416 1.00 61.78 311 ARG A O 1
ATOM 2406 N N . LEU A 1 312 ? 20.024 -1.640 4.019 1.00 59.50 312 LEU A N 1
ATOM 2407 C CA . LEU A 1 312 ? 20.764 -1.932 2.794 1.00 59.50 312 LEU A CA 1
ATOM 2408 C C . LEU A 1 312 ? 21.696 -0.761 2.453 1.00 59.50 312 LEU A C 1
ATOM 2410 O O . LEU A 1 312 ? 21.251 0.377 2.274 1.00 59.50 312 LEU A O 1
ATOM 2414 N N . LYS A 1 313 ? 22.995 -1.033 2.342 1.00 56.41 313 LYS A N 1
ATOM 2415 C CA . LYS A 1 313 ? 24.000 -0.052 1.926 1.00 56.41 313 LYS A CA 1
ATOM 2416 C C . LYS A 1 313 ? 24.372 -0.244 0.464 1.00 56.41 313 LYS A C 1
ATOM 2418 O O . LYS A 1 313 ? 24.611 -1.364 0.023 1.00 56.41 313 LYS A O 1
ATOM 2423 N N . SER A 1 314 ? 24.514 0.871 -0.245 1.00 54.62 314 SER A N 1
ATOM 2424 C CA . SER A 1 314 ? 25.293 0.967 -1.476 1.00 54.62 314 SER A CA 1
ATOM 2425 C C . SER A 1 314 ? 26.712 1.415 -1.114 1.00 54.62 314 SER A C 1
ATOM 2427 O O . SER A 1 314 ? 26.904 2.405 -0.407 1.00 54.62 314 SER A O 1
ATOM 2429 N N . ARG A 1 315 ? 27.733 0.675 -1.550 1.00 46.28 315 ARG A N 1
ATOM 2430 C CA . ARG A 1 315 ? 29.132 1.122 -1.483 1.00 46.28 315 ARG A CA 1
ATOM 2431 C C . ARG A 1 315 ? 29.575 1.544 -2.875 1.00 46.28 315 ARG A C 1
ATOM 2433 O O . ARG A 1 315 ? 29.662 0.691 -3.752 1.00 46.28 315 ARG A O 1
ATOM 2440 N N . GLU A 1 316 ? 29.860 2.829 -3.066 1.00 42.00 316 GLU A N 1
ATOM 2441 C CA . GLU A 1 316 ? 30.476 3.312 -4.303 1.00 42.00 316 GLU A CA 1
ATOM 2442 C C . GLU A 1 316 ? 31.927 2.816 -4.385 1.00 42.00 316 GLU A C 1
ATOM 2444 O O . GLU A 1 316 ? 32.763 3.127 -3.535 1.00 42.00 316 GLU A O 1
ATOM 2449 N N . VAL A 1 317 ? 32.230 2.011 -5.398 1.00 38.16 317 VAL A N 1
ATOM 2450 C CA . VAL A 1 317 ? 33.585 1.619 -5.778 1.00 38.16 317 VAL A CA 1
ATOM 2451 C C . VAL A 1 317 ? 33.887 2.332 -7.090 1.00 38.16 317 VAL A C 1
ATOM 2453 O O . VAL A 1 317 ? 33.281 2.046 -8.119 1.00 38.16 317 VAL A O 1
ATOM 2456 N N . LEU A 1 318 ? 34.816 3.285 -7.060 1.00 32.50 318 LEU A N 1
ATOM 2457 C CA . LEU A 1 318 ? 35.358 3.912 -8.263 1.00 32.50 318 LEU A CA 1
ATOM 2458 C C . LEU A 1 318 ? 36.441 2.990 -8.839 1.00 32.50 318 LEU A C 1
ATOM 2460 O O . LEU A 1 318 ? 37.492 2.836 -8.216 1.00 32.50 318 LEU A O 1
ATOM 2464 N N . LYS A 1 319 ? 36.231 2.397 -10.023 1.00 34.41 319 LYS A N 1
ATOM 2465 C CA . LYS A 1 319 ? 37.353 1.878 -10.829 1.00 34.41 319 LYS A CA 1
ATOM 2466 C C . LYS A 1 319 ? 37.668 2.888 -11.924 1.00 34.41 319 LYS A C 1
ATOM 2468 O O . LYS A 1 319 ? 36.816 3.218 -12.744 1.00 34.41 319 LYS A O 1
ATOM 2473 N N . PHE A 1 320 ? 38.914 3.341 -11.964 1.00 30.70 320 PHE A N 1
ATOM 2474 C CA . PHE A 1 320 ? 39.463 3.992 -13.147 1.00 30.70 320 PHE A CA 1
ATOM 2475 C C . PHE A 1 320 ? 39.772 2.902 -14.179 1.00 30.70 320 PHE A C 1
ATOM 2477 O O . PHE A 1 320 ? 40.517 1.971 -13.874 1.00 30.70 320 PHE A O 1
ATOM 2484 N N . SER A 1 321 ? 39.196 2.983 -15.382 1.00 33.19 321 SER A N 1
ATOM 2485 C CA . SER A 1 321 ? 39.620 2.126 -16.492 1.00 33.19 321 SER A CA 1
ATOM 2486 C C . SER A 1 321 ? 41.032 2.544 -16.896 1.00 33.19 321 SER A C 1
ATOM 2488 O O . SER A 1 321 ? 41.243 3.626 -17.448 1.00 33.19 321 SER A O 1
ATOM 2490 N N . SER A 1 322 ? 42.018 1.710 -16.587 1.00 28.09 322 SER A N 1
ATOM 2491 C CA . SER A 1 322 ? 43.399 1.896 -17.018 1.00 28.09 322 SER A CA 1
ATOM 2492 C C . SER A 1 322 ? 43.518 1.591 -18.513 1.00 28.09 322 SER A C 1
ATOM 2494 O O . SER A 1 322 ? 43.930 0.500 -18.899 1.00 28.09 322 SER A O 1
ATOM 2496 N N . SER A 1 323 ? 43.127 2.535 -19.366 1.00 32.53 323 SER A N 1
ATOM 2497 C CA . SER A 1 323 ? 43.427 2.464 -20.798 1.00 32.53 323 SER A CA 1
ATOM 2498 C C . SER A 1 323 ? 43.507 3.841 -21.462 1.00 32.53 323 SER A C 1
ATOM 2500 O O . SER A 1 323 ? 42.871 4.040 -22.486 1.00 32.53 323 SER A O 1
ATOM 2502 N N . VAL A 1 324 ? 44.285 4.775 -20.895 1.00 27.19 324 VAL A N 1
ATOM 2503 C CA . VAL A 1 324 ? 44.993 5.869 -21.608 1.00 27.19 324 VAL A CA 1
ATOM 2504 C C . VAL A 1 324 ? 46.220 6.268 -20.752 1.00 27.19 324 VAL A C 1
ATOM 2506 O O . VAL A 1 324 ? 46.071 6.348 -19.529 1.00 27.19 324 VAL A O 1
ATOM 2509 N N . PRO A 1 325 ? 47.426 6.466 -21.328 1.00 27.69 325 PRO A N 1
ATOM 2510 C CA . PRO A 1 325 ? 48.644 6.735 -20.564 1.00 27.69 325 PRO A CA 1
ATOM 2511 C C . PRO A 1 325 ? 48.720 8.181 -20.047 1.00 27.69 325 PRO A C 1
ATOM 2513 O O . PRO A 1 325 ? 48.153 9.094 -20.636 1.00 27.69 325 PRO A O 1
ATOM 2516 N N . GLU A 1 326 ? 49.425 8.325 -18.921 1.00 28.30 326 GLU A N 1
ATOM 2517 C CA . GLU A 1 326 ? 49.941 9.534 -18.258 1.00 28.30 326 GLU A CA 1
ATOM 2518 C C . GLU A 1 326 ? 49.549 10.919 -18.814 1.00 28.30 326 GLU A C 1
ATOM 2520 O O . GLU A 1 326 ? 49.976 11.305 -19.897 1.00 28.30 326 GLU A O 1
ATOM 2525 N N . ALA A 1 327 ? 48.928 11.755 -17.967 1.00 23.78 327 ALA A N 1
ATOM 2526 C CA . ALA A 1 327 ? 49.530 13.033 -17.556 1.00 23.78 327 ALA A CA 1
ATOM 2527 C C . ALA A 1 327 ? 48.719 13.774 -16.469 1.00 23.78 327 ALA A C 1
ATOM 2529 O O . ALA A 1 327 ? 47.577 14.167 -16.672 1.00 23.78 327 ALA A O 1
ATOM 2530 N N . ARG A 1 328 ? 49.440 14.072 -15.378 1.00 24.36 328 ARG A N 1
ATOM 2531 C CA . ARG A 1 328 ? 49.373 15.265 -14.507 1.00 24.36 328 ARG A CA 1
ATOM 2532 C C . ARG A 1 328 ? 48.174 15.444 -13.562 1.00 24.36 328 ARG A C 1
ATOM 2534 O O . ARG A 1 328 ? 47.125 15.965 -13.909 1.00 24.36 328 ARG A O 1
ATOM 2541 N N . SER A 1 329 ? 48.463 15.091 -12.305 1.00 31.42 329 SER A N 1
ATOM 2542 C CA . SER A 1 329 ? 48.219 15.858 -11.071 1.00 31.42 329 SER A CA 1
ATOM 2543 C C . SER A 1 329 ? 47.138 16.941 -11.110 1.00 31.42 329 SER A C 1
ATOM 2545 O O . SER A 1 329 ? 47.332 17.953 -11.774 1.00 31.42 329 SER A O 1
ATOM 2547 N N . LEU A 1 330 ? 46.134 16.824 -10.238 1.00 24.11 330 LEU A N 1
ATOM 2548 C CA . LEU A 1 330 ? 45.661 17.946 -9.425 1.00 24.11 330 LEU A CA 1
ATOM 2549 C C . LEU A 1 330 ? 44.958 17.429 -8.161 1.00 24.11 330 LEU A C 1
ATOM 2551 O O . LEU A 1 330 ? 44.325 16.378 -8.136 1.00 24.11 330 LEU A O 1
ATOM 2555 N N . SER A 1 331 ? 45.202 18.181 -7.102 1.00 23.58 331 SER A N 1
ATOM 2556 C CA . SER A 1 331 ? 45.000 17.925 -5.685 1.00 23.58 331 SER A CA 1
ATOM 2557 C C . SER A 1 331 ? 43.544 17.836 -5.221 1.00 23.58 331 SER A C 1
ATOM 2559 O O . SER A 1 331 ? 42.648 18.479 -5.756 1.00 23.58 331 SER A O 1
ATOM 2561 N N . THR A 1 332 ? 43.382 17.089 -4.131 1.00 30.36 332 THR A N 1
ATOM 2562 C CA . THR A 1 332 ? 42.394 17.210 -3.050 1.00 30.36 332 THR A CA 1
ATOM 2563 C C . THR A 1 332 ? 41.644 18.547 -2.990 1.00 30.36 332 THR A C 1
ATOM 2565 O O . THR A 1 332 ? 42.273 19.578 -2.773 1.00 30.36 332 THR A O 1
ATOM 2568 N N . VAL A 1 333 ? 40.304 18.511 -3.007 1.00 25.72 333 VAL A N 1
ATOM 2569 C CA . VAL A 1 333 ? 39.470 19.429 -2.212 1.00 25.72 333 VAL A CA 1
ATOM 2570 C C . VAL A 1 333 ? 38.284 18.656 -1.639 1.00 25.72 333 VAL A C 1
ATOM 2572 O O . VAL A 1 333 ? 37.544 17.973 -2.344 1.00 25.72 333 VAL A O 1
ATOM 2575 N N . ALA A 1 334 ? 38.174 18.749 -0.320 1.00 28.70 334 ALA A N 1
ATOM 2576 C CA . ALA A 1 334 ? 37.184 18.131 0.535 1.00 28.70 334 ALA A CA 1
ATOM 2577 C C . ALA A 1 334 ? 35.859 18.911 0.566 1.00 28.70 334 ALA A C 1
ATOM 2579 O O . ALA A 1 334 ? 35.852 20.130 0.435 1.00 28.70 334 ALA A O 1
ATOM 2580 N N . GLY A 1 335 ? 34.778 18.187 0.875 1.00 31.94 335 GLY A N 1
ATOM 2581 C CA . GLY A 1 335 ? 33.633 18.676 1.647 1.00 31.94 335 GLY A CA 1
ATOM 2582 C C . GLY A 1 335 ? 32.640 19.597 0.935 1.00 31.94 335 GLY A C 1
ATOM 2583 O O . GLY A 1 335 ? 32.937 20.745 0.634 1.00 31.94 335 GLY A O 1
ATOM 2584 N N . SER A 1 336 ? 31.396 19.138 0.781 1.00 27.08 336 SER A N 1
ATOM 2585 C CA . SER A 1 336 ? 30.207 19.932 1.139 1.00 27.08 336 SER A CA 1
ATOM 2586 C C . SER A 1 336 ? 28.905 19.151 0.919 1.00 27.08 336 SER A C 1
ATOM 2588 O O . SER A 1 336 ? 28.741 18.364 -0.008 1.00 27.08 336 SER A O 1
ATOM 2590 N N . SER A 1 337 ? 27.986 19.385 1.849 1.00 35.19 337 SER A N 1
ATOM 2591 C CA . SER A 1 337 ? 26.604 18.925 1.975 1.00 35.19 337 SER A CA 1
ATOM 2592 C C . SER A 1 337 ? 25.790 18.920 0.672 1.00 35.19 337 SER A C 1
ATOM 2594 O O . SER A 1 337 ? 25.249 19.939 0.241 1.00 35.19 337 SER A O 1
ATOM 2596 N N . ILE A 1 338 ? 25.612 17.729 0.115 1.00 37.12 338 ILE A N 1
ATOM 2597 C CA . ILE A 1 338 ? 24.690 17.398 -0.979 1.00 37.12 338 ILE A CA 1
ATOM 2598 C C . ILE A 1 338 ? 23.182 17.443 -0.585 1.00 37.12 338 ILE A C 1
ATOM 2600 O O . ILE A 1 338 ? 22.372 17.773 -1.453 1.00 37.12 338 ILE A O 1
ATOM 2604 N N . PRO A 1 339 ? 22.748 17.195 0.676 1.00 35.81 339 PRO A N 1
ATOM 2605 C CA . PRO A 1 339 ? 21.314 17.111 1.001 1.00 35.81 339 PRO A CA 1
ATOM 2606 C C . PRO A 1 339 ? 20.534 18.428 0.849 1.00 35.81 339 PRO A C 1
ATOM 2608 O O . PRO A 1 339 ? 19.401 18.421 0.373 1.00 35.81 339 PRO A O 1
ATOM 2611 N N . LEU A 1 340 ? 21.135 19.572 1.204 1.00 30.50 340 LEU A N 1
ATOM 2612 C CA . LEU A 1 340 ? 20.418 20.856 1.254 1.00 30.50 340 LEU A CA 1
ATOM 2613 C C . LEU A 1 340 ? 20.083 21.412 -0.139 1.00 30.50 340 LEU A C 1
ATOM 2615 O O . LEU A 1 340 ? 19.007 21.966 -0.348 1.00 30.50 340 LEU A O 1
ATOM 2619 N N . ARG A 1 341 ? 20.986 21.228 -1.114 1.00 32.78 341 ARG A N 1
ATOM 2620 C CA . ARG A 1 341 ? 20.753 21.663 -2.502 1.00 32.78 341 ARG A CA 1
ATOM 2621 C C . ARG A 1 341 ? 19.648 20.851 -3.186 1.00 32.78 341 ARG A C 1
ATOM 2623 O O . ARG A 1 341 ? 18.950 21.387 -4.036 1.00 32.78 341 ARG A O 1
ATOM 2630 N N . ARG A 1 342 ? 19.462 19.588 -2.787 1.00 41.81 342 ARG A N 1
ATOM 2631 C CA . ARG A 1 342 ? 18.461 18.676 -3.365 1.00 41.81 342 ARG A CA 1
ATOM 2632 C C . ARG A 1 342 ? 17.037 18.963 -2.871 1.00 41.81 342 ARG A C 1
ATOM 2634 O O . ARG A 1 342 ? 16.104 18.881 -3.659 1.00 41.81 342 ARG A O 1
ATOM 2641 N N . HIS A 1 343 ? 16.867 19.379 -1.612 1.00 37.75 343 HIS A N 1
ATOM 2642 C CA . HIS A 1 343 ? 15.554 19.767 -1.074 1.00 37.75 343 HIS A CA 1
ATOM 2643 C C . HIS A 1 343 ? 15.016 21.062 -1.714 1.00 37.75 343 HIS A C 1
ATOM 2645 O O . HIS A 1 343 ? 13.839 21.151 -2.050 1.00 37.75 343 HIS A O 1
ATOM 2651 N N . LEU A 1 344 ? 15.893 22.041 -1.965 1.00 34.62 344 LEU A N 1
ATOM 2652 C CA . LEU A 1 344 ? 15.527 23.307 -2.615 1.00 34.62 344 LEU A CA 1
ATOM 2653 C C . LEU A 1 344 ? 15.107 23.129 -4.087 1.00 34.62 344 LEU A C 1
ATOM 2655 O O . LEU A 1 344 ? 14.251 23.868 -4.569 1.00 34.62 344 LEU A O 1
ATOM 2659 N N . ALA A 1 345 ? 15.650 22.127 -4.785 1.00 42.19 345 ALA A N 1
ATOM 2660 C CA . ALA A 1 345 ? 15.280 21.814 -6.168 1.00 42.19 345 ALA A CA 1
ATOM 2661 C C . ALA A 1 345 ? 13.871 21.194 -6.283 1.00 42.19 345 ALA A C 1
ATOM 2663 O O . ALA A 1 345 ? 13.109 21.564 -7.171 1.00 42.19 345 ALA A O 1
ATOM 2664 N N . TYR A 1 346 ? 13.478 20.330 -5.339 1.00 39.44 346 TYR A N 1
ATOM 2665 C CA . TYR A 1 346 ? 12.115 19.780 -5.267 1.00 39.44 346 TYR A CA 1
ATOM 2666 C C . TYR A 1 346 ? 11.057 20.866 -4.987 1.00 39.44 346 TYR A C 1
ATOM 2668 O O . TYR A 1 346 ? 9.968 20.858 -5.561 1.00 39.44 346 TYR A O 1
ATOM 2676 N N . VAL A 1 347 ? 11.396 21.862 -4.162 1.00 40.38 347 VAL A N 1
ATOM 2677 C CA . VAL A 1 347 ? 10.540 23.041 -3.940 1.00 40.38 347 VAL A CA 1
ATOM 2678 C C . VAL A 1 347 ? 10.411 23.881 -5.222 1.00 40.38 347 VAL A C 1
ATOM 2680 O O . VAL A 1 347 ? 9.323 24.370 -5.529 1.00 40.38 347 VAL A O 1
ATOM 2683 N N . ALA A 1 348 ? 11.481 23.996 -6.019 1.00 38.47 348 ALA A N 1
ATOM 2684 C CA . ALA A 1 348 ? 11.457 24.701 -7.303 1.00 38.47 348 ALA A CA 1
ATOM 2685 C C . ALA A 1 348 ? 10.583 23.999 -8.365 1.00 38.47 348 ALA A C 1
ATOM 2687 O O . ALA A 1 348 ? 9.855 24.685 -9.083 1.00 38.47 348 ALA A O 1
ATOM 2688 N N . PHE A 1 349 ? 10.574 22.659 -8.414 1.00 41.97 349 PHE A N 1
ATOM 2689 C CA . PHE A 1 349 ? 9.666 21.867 -9.263 1.00 41.97 349 PHE A CA 1
ATOM 2690 C C . PHE A 1 349 ? 8.187 22.185 -8.983 1.00 41.97 349 PHE A C 1
ATOM 2692 O O . PHE A 1 349 ? 7.424 22.493 -9.903 1.00 41.97 349 PHE A O 1
ATOM 2699 N N . LYS A 1 350 ? 7.784 22.217 -7.702 1.00 43.03 350 LYS A N 1
ATOM 2700 C CA . LYS A 1 350 ? 6.400 22.555 -7.311 1.00 43.03 350 LYS A CA 1
ATOM 2701 C C . LYS A 1 350 ? 6.011 23.996 -7.655 1.00 43.03 350 LYS A C 1
ATOM 2703 O O . LYS A 1 350 ? 4.886 24.237 -8.095 1.00 43.03 350 LYS A O 1
ATOM 2708 N N . LEU A 1 351 ? 6.946 24.940 -7.516 1.00 41.66 351 LEU A N 1
ATOM 2709 C CA . LEU A 1 351 ? 6.732 26.348 -7.866 1.00 41.66 351 LEU A CA 1
ATOM 2710 C C . LEU A 1 351 ? 6.576 26.560 -9.382 1.00 41.66 351 LEU A C 1
ATOM 2712 O O . LEU A 1 351 ? 5.730 27.352 -9.796 1.00 41.66 351 LEU A O 1
ATOM 2716 N N . LYS A 1 352 ? 7.328 25.823 -10.214 1.00 38.88 352 LYS A N 1
ATOM 2717 C CA . LYS A 1 352 ? 7.281 25.923 -11.688 1.00 38.88 352 LYS A CA 1
ATOM 2718 C C . LYS A 1 352 ? 5.958 25.396 -12.275 1.00 38.88 352 LYS A C 1
ATOM 2720 O O . LYS A 1 352 ? 5.542 25.864 -13.330 1.00 38.88 352 LYS A O 1
ATOM 2725 N N . ARG A 1 353 ? 5.263 24.486 -11.574 1.00 45.25 353 ARG A N 1
ATOM 2726 C CA . ARG A 1 353 ? 3.941 23.938 -11.956 1.00 45.25 353 ARG A CA 1
ATOM 2727 C C . ARG A 1 353 ? 2.738 24.610 -11.269 1.00 45.25 353 ARG A C 1
ATOM 2729 O O . ARG A 1 353 ? 1.619 24.124 -11.384 1.00 45.25 353 ARG A O 1
ATOM 2736 N N . GLY A 1 354 ? 2.935 25.730 -10.568 1.00 30.48 354 GLY A N 1
ATOM 2737 C CA . GLY A 1 354 ? 1.835 26.504 -9.973 1.00 30.48 354 GLY A CA 1
ATOM 2738 C C . GLY A 1 354 ? 1.145 25.843 -8.771 1.00 30.48 354 GLY A C 1
ATOM 2739 O O . GLY A 1 354 ? 0.083 26.304 -8.348 1.00 30.48 354 GLY A O 1
ATOM 2740 N N . ILE A 1 355 ? 1.741 24.797 -8.191 1.00 37.09 355 ILE A N 1
ATOM 2741 C CA . ILE A 1 355 ? 1.224 24.138 -6.989 1.00 37.09 355 ILE A CA 1
ATOM 2742 C C . ILE A 1 355 ? 1.603 25.013 -5.791 1.00 37.09 355 ILE A C 1
ATOM 2744 O O . ILE A 1 355 ? 2.752 25.026 -5.346 1.00 37.09 355 ILE A O 1
ATOM 2748 N N . ARG A 1 356 ? 0.645 25.803 -5.294 1.00 29.11 356 ARG A N 1
ATOM 2749 C CA . ARG A 1 356 ? 0.848 26.645 -4.107 1.00 29.11 356 ARG A CA 1
ATOM 2750 C C . ARG A 1 356 ? 1.030 25.760 -2.873 1.00 29.11 356 ARG A C 1
ATOM 2752 O O . ARG A 1 356 ? 0.209 24.885 -2.620 1.00 29.11 356 ARG A O 1
ATOM 2759 N N . TYR A 1 357 ? 2.082 26.029 -2.104 1.00 27.50 357 TYR A N 1
ATOM 2760 C CA . TYR A 1 357 ? 2.198 25.561 -0.726 1.00 27.50 357 TYR A CA 1
ATOM 2761 C C . TYR A 1 357 ? 1.109 26.241 0.117 1.00 27.50 357 TYR A C 1
ATOM 2763 O O . TYR A 1 357 ? 1.067 27.472 0.174 1.00 27.50 357 TYR A O 1
ATOM 2771 N N . LEU A 1 358 ? 0.256 25.443 0.756 1.00 30.27 358 LEU A N 1
ATOM 2772 C CA . LEU A 1 358 ? -0.423 25.793 2.001 1.00 30.27 358 LEU A CA 1
ATOM 2773 C C . LEU A 1 358 ? -0.135 24.689 3.010 1.00 30.27 358 LEU A C 1
ATOM 2775 O O . LEU A 1 358 ? -0.315 23.511 2.627 1.00 30.27 358 LEU A O 1
#

Nearest PDB structures (foldseek):
  4c0f-assembly2_D  TM=2.885E-01  e=2.447E+00  Homo sapiens
  3l0x-assembly1_A  TM=2.589E-01  e=9.053E+00  Saccharomyces cerevisiae